Protein AF-A0A369L5V3-F1 (afdb_monomer_lite)

Organism: NCBI:txid1473216

pLDDT: mean 73.66, std 23.39, range [26.62, 96.75]

Sequence (273 aa):
MLCSDLLWDAQSVSRKQVPTLQDVFLCCDRETLLSVVEQGYARRLPGWGQATPQQRRVARKRMGRALEAMLDCAVKRKSGKALCIFPEERFVVHARRGQACIERLVQARVADLSAGAVRQGVAEGACLFGCAPWSQVLSYRVWLEGPWDCCERYMVLASAFWHLTHQAPVSRQGESSFGAFNASSESAPSKTGAQSLPRCDCSFASCEGALPPADSVGRLAAVRAASMGLYVPDALEEACQERLIARVDKLNQVCEGDFLNRVENLMGRLQAA

Structure (mmCIF, N/CA/C/O backbone):
data_AF-A0A369L5V3-F1
#
_entry.id   AF-A0A369L5V3-F1
#
loop_
_atom_site.group_PDB
_atom_site.id
_atom_site.type_symbol
_atom_site.label_atom_id
_atom_site.label_alt_id
_atom_site.label_comp_id
_atom_site.label_asym_id
_atom_site.label_entity_id
_atom_site.label_seq_id
_atom_site.pdbx_PDB_ins_code
_atom_site.Cartn_x
_atom_site.Cartn_y
_atom_site.Cartn_z
_atom_site.occupancy
_atom_site.B_iso_or_equiv
_atom_site.auth_seq_id
_atom_site.auth_comp_id
_atom_site.auth_asym_id
_atom_site.auth_atom_id
_atom_site.pdbx_PDB_model_num
ATOM 1 N N . MET A 1 1 ? -24.255 5.277 3.175 1.00 36.44 1 MET A N 1
ATOM 2 C CA . MET A 1 1 ? -23.754 5.976 4.375 1.00 36.44 1 MET A CA 1
ATOM 3 C C . MET A 1 1 ? -23.321 7.357 3.937 1.00 36.44 1 MET A C 1
ATOM 5 O O . MET A 1 1 ? -22.514 7.451 3.024 1.00 36.44 1 MET A O 1
ATOM 9 N N . LEU A 1 2 ? -23.933 8.395 4.499 1.00 28.48 2 LEU A N 1
ATOM 10 C CA . LEU A 1 2 ? -23.502 9.776 4.305 1.00 28.48 2 LEU A CA 1
ATOM 11 C C . LEU A 1 2 ? -22.149 9.938 5.017 1.00 28.48 2 LEU A C 1
ATOM 13 O O . LEU A 1 2 ? -22.032 9.547 6.177 1.00 28.48 2 LEU A O 1
ATOM 17 N N . CYS A 1 3 ? -21.135 10.410 4.286 1.00 34.03 3 CYS A N 1
ATOM 18 C CA . CYS A 1 3 ? -19.762 10.650 4.744 1.00 34.03 3 CYS A CA 1
ATOM 19 C C . CYS A 1 3 ? -19.695 11.840 5.712 1.00 34.03 3 CYS A C 1
ATOM 21 O O . CYS A 1 3 ? -19.155 12.889 5.370 1.00 34.03 3 CYS A O 1
ATOM 23 N N . SER A 1 4 ? -20.268 11.688 6.897 1.00 34.75 4 SER A N 1
ATOM 24 C CA . SER A 1 4 ? -20.080 12.626 7.999 1.00 34.75 4 SER A CA 1
ATOM 25 C C . SER A 1 4 ? -19.033 12.011 8.921 1.00 34.75 4 SER A C 1
ATOM 27 O O . SER A 1 4 ? -19.300 10.991 9.553 1.00 34.75 4 SER A O 1
ATOM 29 N N . ASP A 1 5 ? -17.844 12.608 8.913 1.00 42.03 5 ASP A N 1
ATOM 30 C CA . ASP A 1 5 ? -16.651 12.267 9.693 1.00 42.03 5 ASP A CA 1
ATOM 31 C C . ASP A 1 5 ? -15.919 11.006 9.214 1.00 42.03 5 ASP A C 1
ATOM 33 O O . ASP A 1 5 ? -15.963 9.929 9.817 1.00 42.03 5 ASP A O 1
ATOM 37 N N . LEU A 1 6 ? -15.170 11.143 8.113 1.00 60.94 6 LEU A N 1
ATOM 38 C CA . LEU A 1 6 ? -14.075 10.213 7.858 1.00 60.94 6 LEU A CA 1
ATOM 39 C C . LEU A 1 6 ? -13.168 10.235 9.097 1.00 60.94 6 LEU A C 1
ATOM 41 O O . LEU A 1 6 ? -12.784 11.303 9.562 1.00 60.94 6 LEU A O 1
ATOM 45 N N . LEU A 1 7 ? -12.785 9.060 9.608 1.00 64.38 7 LEU A N 1
ATOM 46 C CA . LEU A 1 7 ? -11.809 8.902 10.703 1.00 64.38 7 LEU A CA 1
ATOM 47 C C . LEU A 1 7 ? -10.569 9.805 10.535 1.00 64.38 7 LEU A C 1
ATOM 49 O O . LEU A 1 7 ? -9.939 10.207 11.507 1.00 64.38 7 LEU A O 1
ATOM 53 N N . TRP A 1 8 ? -10.230 10.088 9.281 1.00 69.12 8 TRP A N 1
ATOM 54 C CA . TRP A 1 8 ? -9.095 10.877 8.831 1.00 69.12 8 TRP A CA 1
ATOM 55 C C . TRP A 1 8 ? -9.253 12.387 9.071 1.00 69.12 8 TRP A C 1
ATOM 57 O O . TRP A 1 8 ? -8.249 13.069 9.225 1.00 69.12 8 TRP A O 1
ATOM 67 N N . ASP A 1 9 ? -10.474 12.908 9.174 1.00 70.50 9 ASP A N 1
ATOM 68 C CA . ASP A 1 9 ? -10.732 14.344 9.369 1.00 70.50 9 ASP A CA 1
ATOM 69 C C . ASP A 1 9 ? -10.792 14.736 10.859 1.00 70.50 9 ASP A C 1
ATOM 71 O O . ASP A 1 9 ? -10.888 15.914 11.210 1.00 70.50 9 ASP A O 1
ATOM 75 N N . ALA A 1 10 ? -10.720 13.754 11.763 1.00 72.12 10 ALA A N 1
ATOM 76 C CA . ALA A 1 10 ? -10.826 13.974 13.198 1.00 72.12 10 ALA A CA 1
ATOM 77 C C . ALA A 1 10 ? -9.553 14.613 13.788 1.00 72.12 10 ALA A C 1
ATOM 79 O O . ALA A 1 10 ? -8.436 14.139 13.575 1.00 72.12 10 ALA A O 1
ATOM 80 N N . GLN A 1 11 ? -9.731 15.666 14.595 1.00 75.56 11 GLN A N 1
ATOM 81 C CA . GLN A 1 11 ? -8.632 16.355 15.295 1.00 75.56 11 GLN A CA 1
ATOM 82 C C . GLN A 1 11 ? -7.996 15.505 16.404 1.00 75.56 11 GLN A C 1
ATOM 84 O O . GLN A 1 11 ? -6.820 15.674 16.721 1.00 75.56 11 GLN A O 1
ATOM 89 N N . SER A 1 12 ? -8.763 14.589 16.991 1.00 78.75 12 SER A N 1
ATOM 90 C CA . SER A 1 12 ? -8.283 13.604 17.952 1.00 78.75 12 SER A CA 1
ATOM 91 C C . SER A 1 12 ? -8.845 12.236 17.589 1.00 78.75 12 SER A C 1
ATOM 93 O O . SER A 1 12 ? -9.993 12.100 17.163 1.00 78.75 12 SER A O 1
ATOM 95 N N . VAL A 1 13 ? -8.013 11.206 17.714 1.00 84.88 13 VAL A N 1
ATOM 96 C CA . VAL A 1 13 ? -8.392 9.832 17.379 1.00 84.88 13 VAL A CA 1
ATOM 97 C C . VAL A 1 13 ? -7.888 8.916 18.474 1.00 84.88 13 VAL A C 1
ATOM 99 O O . VAL A 1 13 ? -6.707 8.901 18.803 1.00 84.88 13 VAL A O 1
ATOM 102 N N . SER A 1 14 ? -8.765 8.090 19.034 1.00 84.38 14 SER A N 1
ATOM 103 C CA . SER A 1 14 ? -8.332 7.045 19.953 1.00 84.38 14 SER A CA 1
ATOM 104 C C . SER A 1 14 ? -7.687 5.892 19.182 1.00 84.38 14 SER A C 1
ATOM 106 O O . SER A 1 14 ? -8.153 5.465 18.122 1.00 84.38 14 SER A O 1
ATOM 108 N N . ARG A 1 15 ? -6.669 5.256 19.772 1.00 83.25 15 ARG A N 1
ATOM 109 C CA . ARG A 1 15 ? -6.013 4.075 19.166 1.00 83.25 15 ARG A CA 1
ATOM 110 C C . ARG A 1 15 ? -6.968 2.917 18.853 1.00 83.25 15 ARG A C 1
ATOM 112 O O . ARG A 1 15 ? -6.616 2.034 18.079 1.00 83.25 15 ARG A O 1
ATOM 119 N N . LYS A 1 16 ? -8.136 2.861 19.505 1.00 83.50 16 LYS A N 1
ATOM 120 C CA . LYS A 1 16 ? -9.149 1.824 19.262 1.00 83.50 16 LYS A CA 1
ATOM 121 C C . LYS A 1 16 ? -9.926 2.062 17.964 1.00 83.50 16 LYS A C 1
ATOM 123 O O . LYS A 1 16 ? -10.397 1.082 17.400 1.00 83.50 16 LYS A O 1
ATOM 128 N N . GLN A 1 17 ? -10.051 3.317 17.526 1.00 87.38 17 GLN A N 1
ATOM 129 C CA . GLN A 1 17 ? -10.760 3.699 16.302 1.00 87.38 17 GLN A CA 1
ATOM 130 C C . GLN A 1 17 ? -9.922 3.462 15.041 1.00 87.38 17 GLN A C 1
ATOM 132 O O . GLN A 1 17 ? -10.487 3.217 13.982 1.00 87.38 17 GLN A O 1
ATOM 137 N N . VAL A 1 18 ? -8.588 3.485 15.145 1.00 90.00 18 VAL A N 1
ATOM 138 C CA . VAL A 1 18 ? -7.713 3.150 14.012 1.00 90.00 18 VAL A CA 1
ATOM 139 C C . VAL A 1 18 ? -7.867 1.661 13.675 1.00 90.00 18 VAL A C 1
ATOM 141 O O . VAL A 1 18 ? -7.625 0.831 14.557 1.00 90.00 18 VAL A O 1
ATOM 144 N N . PRO A 1 19 ? -8.255 1.278 12.446 1.00 92.06 19 PRO A N 1
ATOM 145 C CA . PRO A 1 19 ? -8.483 -0.121 12.099 1.00 92.06 19 PRO A CA 1
ATOM 146 C C . PRO A 1 19 ? -7.179 -0.925 12.133 1.00 92.06 19 PRO A C 1
ATOM 148 O O . PRO A 1 19 ? -6.089 -0.387 11.925 1.00 92.06 19 PRO A O 1
ATOM 151 N N . THR A 1 20 ? -7.280 -2.220 12.425 1.00 93.62 20 THR A N 1
ATOM 152 C CA . THR A 1 20 ? -6.158 -3.154 12.254 1.00 93.62 20 THR A CA 1
ATOM 153 C C . THR A 1 20 ? -6.034 -3.601 10.800 1.00 93.62 20 THR A C 1
ATOM 155 O O . THR A 1 20 ? -6.980 -3.472 10.026 1.00 93.62 20 THR A O 1
ATOM 158 N N . LEU A 1 21 ? -4.889 -4.172 10.420 1.00 94.81 21 LEU A N 1
ATOM 159 C CA . LEU A 1 21 ? -4.699 -4.724 9.078 1.00 94.81 21 LEU A CA 1
ATOM 160 C C . LEU A 1 21 ? -5.729 -5.818 8.761 1.00 94.81 21 LEU A C 1
ATOM 162 O O . LEU A 1 21 ? -6.238 -5.858 7.644 1.00 94.81 21 LEU A O 1
ATOM 166 N N . GLN A 1 22 ? -6.093 -6.645 9.748 1.00 95.12 22 GLN A N 1
ATOM 167 C CA . GLN A 1 22 ? -7.177 -7.617 9.589 1.00 95.12 22 GLN A CA 1
ATOM 168 C C . GLN A 1 22 ? -8.523 -6.939 9.310 1.00 95.12 22 GLN A C 1
ATOM 170 O O . GLN A 1 22 ? -9.231 -7.361 8.399 1.00 95.12 22 GLN A O 1
ATOM 175 N N . ASP A 1 23 ? -8.859 -5.872 10.049 1.00 94.25 23 ASP A N 1
ATOM 176 C CA . ASP A 1 23 ? -10.110 -5.128 9.840 1.00 94.25 23 ASP A CA 1
ATOM 177 C C . ASP A 1 23 ? -10.145 -4.503 8.430 1.00 94.25 23 ASP A C 1
ATOM 179 O O . ASP A 1 23 ? -11.182 -4.505 7.771 1.00 94.25 23 ASP A O 1
ATOM 183 N N . VAL A 1 24 ? -9.006 -4.011 7.928 1.00 94.75 24 VAL A N 1
ATOM 184 C CA . VAL A 1 24 ? -8.918 -3.447 6.573 1.00 94.75 24 VAL A CA 1
ATOM 185 C C . VAL A 1 24 ? -9.034 -4.528 5.495 1.00 94.75 24 VAL A C 1
ATOM 187 O O . VAL A 1 24 ? -9.759 -4.327 4.522 1.00 94.75 24 VAL A O 1
ATOM 190 N N . PHE A 1 25 ? -8.384 -5.684 5.661 1.00 95.44 25 PHE A N 1
ATOM 191 C CA . PHE A 1 25 ? -8.537 -6.805 4.726 1.00 95.44 25 PHE A CA 1
ATOM 192 C C . PHE A 1 25 ? -9.961 -7.363 4.696 1.00 95.44 25 PHE A C 1
ATOM 194 O O . PHE A 1 25 ? -10.424 -7.769 3.632 1.00 95.44 25 PHE A O 1
ATOM 201 N N . LEU A 1 26 ? -10.672 -7.347 5.827 1.00 94.38 26 LEU A N 1
ATOM 202 C CA . LEU A 1 26 ? -12.074 -7.758 5.891 1.00 94.38 26 LEU A CA 1
ATOM 203 C C . LEU A 1 26 ? -12.975 -6.849 5.036 1.00 94.38 26 LEU A C 1
ATOM 205 O O . LEU A 1 26 ? -13.910 -7.332 4.405 1.00 94.38 26 LEU A O 1
ATOM 209 N N . CYS A 1 27 ? -12.689 -5.545 5.018 1.00 91.69 27 CYS A N 1
ATOM 210 C CA . CYS A 1 27 ? -13.510 -4.537 4.344 1.00 91.69 27 CYS A CA 1
ATOM 211 C C . CYS A 1 27 ? -13.110 -4.266 2.885 1.00 91.69 27 CYS A C 1
ATOM 213 O O . CYS A 1 27 ? -13.873 -3.630 2.158 1.00 91.69 27 CYS A O 1
ATOM 215 N N . CYS A 1 28 ? -11.911 -4.672 2.459 1.00 91.88 28 CYS A N 1
ATOM 216 C CA . CYS A 1 28 ? -11.426 -4.401 1.108 1.00 91.88 28 CYS A CA 1
ATOM 217 C C . CYS A 1 28 ? -12.107 -5.285 0.049 1.00 91.88 28 CYS A C 1
ATOM 219 O O . CYS A 1 28 ? -12.505 -6.421 0.318 1.00 91.88 28 CYS A O 1
ATOM 221 N N . ASP A 1 29 ? -12.199 -4.783 -1.184 1.00 95.38 29 ASP A N 1
ATOM 222 C CA . ASP A 1 29 ? -12.613 -5.595 -2.324 1.00 95.38 29 ASP A CA 1
ATOM 223 C C . ASP A 1 29 ? -11.502 -6.593 -2.670 1.00 95.38 29 ASP A C 1
ATOM 225 O O . ASP A 1 29 ? -10.397 -6.227 -3.091 1.00 95.38 29 ASP A O 1
ATOM 229 N N . ARG A 1 30 ? -11.803 -7.878 -2.465 1.00 95.50 30 ARG A N 1
ATOM 230 C CA . ARG A 1 30 ? -10.834 -8.972 -2.589 1.00 95.50 30 ARG A CA 1
ATOM 231 C C . ARG A 1 30 ? -10.283 -9.080 -4.009 1.00 95.50 30 ARG A C 1
ATOM 233 O O . ARG A 1 30 ? -9.082 -9.265 -4.189 1.00 95.50 30 ARG A O 1
ATOM 240 N N . GLU A 1 31 ? -11.136 -8.945 -5.021 1.00 95.94 31 GLU A N 1
ATOM 241 C CA . GLU A 1 31 ? -10.713 -9.074 -6.418 1.00 95.94 31 GLU A CA 1
ATOM 242 C C . GLU A 1 31 ? -9.823 -7.911 -6.858 1.00 95.94 31 GLU A C 1
ATOM 244 O O . GLU A 1 31 ? -8.831 -8.128 -7.562 1.00 95.94 31 GLU A O 1
ATOM 249 N N . THR A 1 32 ? -10.117 -6.695 -6.401 1.00 96.12 32 THR A N 1
ATOM 250 C CA . THR A 1 32 ? -9.274 -5.518 -6.617 1.00 96.12 32 THR A CA 1
ATOM 251 C C . THR A 1 32 ? -7.922 -5.711 -5.947 1.00 96.12 32 THR A C 1
ATOM 253 O O . THR A 1 32 ? -6.902 -5.615 -6.629 1.00 96.12 32 THR A O 1
ATOM 256 N N . LEU A 1 33 ? -7.893 -6.085 -4.661 1.00 96.75 33 LEU A N 1
ATOM 257 C CA . LEU A 1 33 ? -6.647 -6.342 -3.932 1.00 96.75 33 LEU A CA 1
ATOM 258 C C . LEU A 1 33 ? -5.770 -7.368 -4.661 1.00 96.75 33 LEU A C 1
ATOM 260 O O . LEU A 1 33 ? -4.609 -7.085 -4.956 1.00 96.75 33 LEU A O 1
ATOM 264 N N . LEU A 1 34 ? -6.322 -8.536 -5.004 1.00 96.00 34 LEU A N 1
ATOM 265 C CA . LEU A 1 34 ? -5.577 -9.589 -5.701 1.00 96.00 34 LEU A CA 1
ATOM 266 C C . LEU A 1 34 ? -5.093 -9.141 -7.085 1.00 96.00 34 LEU A C 1
ATOM 268 O O . LEU A 1 34 ? -3.984 -9.487 -7.489 1.00 96.00 34 LEU A O 1
ATOM 272 N N . SER A 1 35 ? -5.882 -8.337 -7.800 1.00 95.62 35 SER A N 1
ATOM 273 C CA . SER A 1 35 ? -5.468 -7.772 -9.088 1.00 95.62 35 SER A CA 1
ATOM 274 C C . SER A 1 35 ? -4.296 -6.802 -8.931 1.00 95.62 35 SER A C 1
ATOM 276 O O . SER A 1 35 ? -3.349 -6.879 -9.713 1.00 95.62 35 SER A O 1
ATOM 278 N N . VAL A 1 36 ? -4.307 -5.937 -7.912 1.00 95.94 36 VAL A N 1
ATOM 279 C CA . VAL A 1 36 ? -3.182 -5.030 -7.629 1.00 95.94 36 VAL A CA 1
ATOM 280 C C . VAL A 1 36 ? -1.932 -5.817 -7.228 1.00 95.94 36 VAL A C 1
ATOM 282 O O . VAL A 1 36 ? -0.845 -5.523 -7.723 1.00 95.94 36 VAL A O 1
ATOM 285 N N . VAL A 1 37 ? -2.070 -6.873 -6.419 1.00 94.69 37 VAL A N 1
ATOM 286 C CA . VAL A 1 37 ? -0.953 -7.768 -6.061 1.00 94.69 37 VAL A CA 1
ATOM 287 C C . VAL A 1 37 ? -0.349 -8.421 -7.306 1.00 94.69 37 VAL A C 1
ATOM 289 O O . VAL A 1 37 ? 0.872 -8.429 -7.482 1.00 94.69 37 VAL A O 1
ATOM 292 N N . GLU A 1 38 ? -1.184 -8.939 -8.208 1.00 92.81 38 GLU A N 1
ATOM 293 C CA . GLU A 1 38 ? -0.711 -9.544 -9.453 1.00 92.81 38 GLU A CA 1
ATOM 294 C C . GLU A 1 38 ? 0.045 -8.542 -10.328 1.00 92.81 38 GLU A C 1
ATOM 296 O O . GLU A 1 38 ? 1.117 -8.856 -10.849 1.00 92.81 38 GLU A O 1
ATOM 301 N N . GLN A 1 39 ? -0.514 -7.344 -10.498 1.00 91.00 39 GLN A N 1
ATOM 302 C CA . GLN A 1 39 ? 0.031 -6.320 -11.383 1.00 91.00 39 GLN A CA 1
ATOM 303 C C . GLN A 1 39 ? 1.309 -5.682 -10.833 1.00 91.00 39 GLN A C 1
ATOM 305 O O . GLN A 1 39 ? 2.253 -5.480 -11.597 1.00 91.00 39 GLN A O 1
ATOM 310 N N . GLY A 1 40 ? 1.340 -5.392 -9.532 1.00 87.25 40 GLY A N 1
ATOM 311 C CA . GLY A 1 40 ? 2.452 -4.714 -8.871 1.00 87.25 40 GLY A CA 1
ATOM 312 C C . GLY A 1 40 ? 3.595 -5.648 -8.484 1.00 87.25 40 GLY A C 1
ATOM 313 O O . GLY A 1 40 ? 4.756 -5.265 -8.602 1.00 87.25 40 GLY A O 1
ATOM 314 N N . TYR A 1 41 ? 3.293 -6.885 -8.078 1.00 88.19 41 TYR A N 1
ATOM 315 C CA . TYR A 1 41 ? 4.285 -7.777 -7.473 1.00 88.19 41 TYR A CA 1
ATOM 316 C C . TYR A 1 41 ? 4.473 -9.079 -8.245 1.00 88.19 41 TYR A C 1
ATOM 318 O O . TYR A 1 41 ? 5.593 -9.381 -8.659 1.00 88.19 41 TYR A O 1
ATOM 326 N N . ALA A 1 42 ? 3.401 -9.832 -8.518 1.00 86.88 42 ALA A N 1
ATOM 327 C CA . ALA A 1 42 ? 3.544 -11.140 -9.165 1.00 86.88 42 ALA A CA 1
ATOM 328 C C . ALA A 1 42 ? 4.158 -11.030 -10.570 1.00 86.88 42 ALA A C 1
ATOM 330 O O . ALA A 1 42 ? 5.006 -11.840 -10.933 1.00 86.88 42 ALA A O 1
ATOM 331 N N . ARG A 1 43 ? 3.819 -9.979 -11.333 1.00 86.25 43 ARG A N 1
ATOM 332 C CA . ARG A 1 43 ? 4.432 -9.678 -12.643 1.00 86.25 43 ARG A CA 1
ATOM 333 C C . ARG A 1 43 ? 5.948 -9.514 -12.610 1.00 86.25 43 ARG A C 1
ATOM 335 O O . ARG A 1 43 ? 6.585 -9.710 -13.642 1.00 86.25 43 ARG A O 1
ATOM 342 N N . ARG A 1 44 ? 6.513 -9.156 -11.457 1.00 84.25 44 ARG A N 1
ATOM 343 C CA . ARG A 1 44 ? 7.957 -8.987 -11.270 1.00 84.25 44 ARG A CA 1
ATOM 344 C C . ARG A 1 44 ? 8.659 -10.309 -10.948 1.00 84.25 44 ARG A C 1
ATOM 346 O O . ARG A 1 44 ? 9.884 -10.358 -11.012 1.00 84.25 44 ARG A O 1
ATOM 353 N N . LEU A 1 45 ? 7.916 -11.378 -10.636 1.00 85.44 45 LEU A N 1
ATOM 354 C CA . LEU A 1 45 ? 8.505 -12.692 -10.402 1.00 85.44 45 LEU A CA 1
ATOM 355 C C . LEU A 1 45 ? 9.095 -13.277 -11.696 1.00 85.44 45 LEU A C 1
ATOM 357 O O . LEU A 1 45 ? 8.449 -13.225 -12.753 1.00 85.44 45 LEU A O 1
ATOM 361 N N . PRO A 1 46 ? 10.280 -13.910 -11.622 1.00 84.81 46 PRO A N 1
ATOM 362 C CA . PRO A 1 46 ? 10.836 -14.663 -12.738 1.00 84.81 46 PRO A CA 1
ATOM 363 C C . PRO A 1 46 ? 9.831 -15.691 -13.272 1.00 84.81 46 PRO A C 1
ATOM 365 O O . PRO A 1 46 ? 9.176 -16.398 -12.509 1.00 84.81 46 PRO A O 1
ATOM 368 N N . GLY A 1 47 ? 9.687 -15.762 -14.595 1.00 85.25 47 GLY A N 1
ATOM 369 C CA . GLY A 1 47 ? 8.785 -16.711 -15.253 1.00 85.25 47 GLY A CA 1
ATOM 370 C C . GLY A 1 47 ? 7.304 -16.312 -15.275 1.00 85.25 47 GLY A C 1
ATOM 371 O O . GLY A 1 47 ? 6.551 -16.890 -16.056 1.00 85.25 47 GLY A O 1
ATOM 372 N N . TRP A 1 48 ? 6.859 -15.284 -14.536 1.00 87.25 48 TRP A N 1
ATOM 373 C CA . TRP A 1 48 ? 5.447 -14.864 -14.567 1.00 87.25 48 TRP A CA 1
ATOM 374 C C . TRP A 1 48 ? 4.990 -14.403 -15.958 1.00 87.25 48 TRP A C 1
ATOM 376 O O . TRP A 1 48 ? 3.880 -14.710 -16.402 1.00 87.25 48 TRP A O 1
ATOM 386 N N . GLY A 1 49 ? 5.871 -13.712 -16.691 1.00 87.56 49 GLY A N 1
ATOM 387 C CA . GLY A 1 49 ? 5.616 -13.292 -18.072 1.00 87.56 49 GLY A CA 1
ATOM 388 C C . GLY A 1 49 ? 5.313 -14.462 -19.015 1.00 87.56 49 GLY A C 1
ATOM 389 O O . GLY A 1 49 ? 4.476 -14.321 -19.900 1.00 87.56 49 GLY A O 1
ATOM 390 N N . GLN A 1 50 ? 5.916 -15.626 -18.763 1.00 91.50 50 GLN A N 1
ATOM 391 C CA . GLN A 1 50 ? 5.752 -16.861 -19.541 1.00 91.50 50 GLN A CA 1
ATOM 392 C C . GLN A 1 50 ? 4.679 -17.795 -18.953 1.00 91.50 50 GLN A C 1
ATOM 394 O O . GLN A 1 50 ? 4.324 -18.796 -19.572 1.00 91.50 50 GLN A O 1
ATOM 399 N N . ALA A 1 51 ? 4.151 -17.484 -17.765 1.00 91.12 51 ALA A N 1
ATOM 400 C CA . ALA A 1 51 ? 3.172 -18.321 -17.091 1.00 91.12 51 ALA A CA 1
ATOM 401 C C . ALA A 1 51 ? 1.853 -18.386 -17.873 1.00 91.12 51 ALA A C 1
ATOM 403 O O . ALA A 1 51 ? 1.272 -17.358 -18.238 1.00 91.12 51 ALA A O 1
ATOM 404 N N . THR A 1 52 ? 1.350 -19.606 -18.054 1.00 94.62 52 THR A N 1
ATOM 405 C CA . THR A 1 52 ? 0.068 -19.887 -18.710 1.00 94.62 52 THR A CA 1
ATOM 406 C C . THR A 1 52 ? -1.112 -19.280 -17.935 1.00 94.62 52 THR A C 1
ATOM 408 O O . THR A 1 52 ? -1.029 -19.094 -16.713 1.00 94.62 52 THR A O 1
ATOM 411 N N . PRO A 1 53 ? -2.267 -19.035 -18.588 1.00 94.31 53 PRO A N 1
ATOM 412 C CA . PRO A 1 53 ? -3.475 -18.573 -17.899 1.00 94.31 53 PRO A CA 1
ATOM 413 C C . PRO A 1 53 ? -3.891 -19.480 -16.731 1.00 94.31 53 PRO A C 1
ATOM 415 O O . PRO A 1 53 ? -4.331 -18.996 -15.687 1.00 94.31 53 PRO A O 1
ATOM 418 N N . GLN A 1 54 ? -3.696 -20.797 -16.865 1.00 95.06 54 GLN A N 1
ATOM 419 C CA . GLN A 1 54 ? -3.978 -21.758 -15.801 1.00 95.06 54 GLN A CA 1
ATOM 420 C C . GLN A 1 54 ? -3.045 -21.572 -14.597 1.00 95.06 54 GLN A C 1
ATOM 422 O O . GLN A 1 54 ? -3.527 -21.537 -13.465 1.00 95.06 54 GLN A O 1
ATOM 427 N N . GLN A 1 55 ? -1.737 -21.408 -14.818 1.00 92.25 55 GLN A N 1
ATOM 428 C CA . GLN A 1 55 ? -0.773 -21.153 -13.740 1.00 92.25 55 GLN A CA 1
ATOM 429 C C . GLN A 1 55 ? -1.094 -19.851 -12.998 1.00 92.25 55 GLN A C 1
ATOM 431 O O . GLN A 1 55 ? -1.119 -19.843 -11.766 1.00 92.25 55 GLN A O 1
ATOM 436 N N . ARG A 1 56 ? -1.438 -18.781 -13.727 1.00 92.94 56 ARG A N 1
ATOM 437 C CA . ARG A 1 56 ? -1.867 -17.506 -13.126 1.00 92.94 56 ARG A CA 1
ATOM 438 C C . ARG A 1 56 ? -3.144 -17.673 -12.300 1.00 92.94 56 ARG A C 1
ATOM 440 O O . ARG A 1 56 ? -3.196 -17.221 -11.161 1.00 92.94 56 ARG A O 1
ATOM 447 N N . ARG A 1 57 ? -4.137 -18.418 -12.804 1.00 93.38 57 ARG A N 1
ATOM 448 C CA . ARG A 1 57 ? -5.370 -18.735 -12.058 1.00 93.38 57 ARG A CA 1
ATOM 449 C C . ARG A 1 57 ? -5.090 -19.537 -10.784 1.00 93.38 57 ARG A C 1
ATOM 451 O O . ARG A 1 57 ? -5.727 -19.297 -9.761 1.00 93.38 57 ARG A O 1
ATOM 458 N N . VAL A 1 58 ? -4.161 -20.494 -10.825 1.00 93.56 58 VAL A N 1
ATOM 459 C CA . VAL A 1 58 ? -3.753 -21.269 -9.641 1.00 93.56 58 VAL A CA 1
ATOM 460 C C . VAL A 1 58 ? -3.057 -20.371 -8.619 1.00 93.56 58 VAL A C 1
ATOM 462 O O . VAL A 1 58 ? -3.396 -20.440 -7.439 1.00 93.56 58 VAL A O 1
ATOM 465 N N . ALA A 1 59 ? -2.140 -19.504 -9.051 1.00 91.50 59 ALA A N 1
ATOM 466 C CA . ALA A 1 59 ? -1.489 -18.532 -8.176 1.00 91.50 59 ALA A CA 1
ATOM 467 C C . ALA A 1 59 ? -2.509 -17.582 -7.524 1.00 91.50 59 ALA A C 1
ATOM 469 O O . ALA A 1 59 ? -2.500 -17.431 -6.304 1.00 91.50 59 ALA A O 1
ATOM 470 N N . ARG A 1 60 ? -3.467 -17.049 -8.296 1.00 93.94 60 ARG A N 1
ATOM 471 C CA . ARG A 1 60 ? -4.573 -16.230 -7.771 1.00 93.94 60 ARG A CA 1
ATOM 472 C C . ARG A 1 60 ? -5.390 -16.959 -6.712 1.00 93.94 60 ARG A C 1
ATOM 474 O O . ARG A 1 60 ? -5.624 -16.420 -5.636 1.00 93.94 60 ARG A O 1
ATOM 481 N N . LYS A 1 61 ? -5.761 -18.220 -6.966 1.00 95.19 61 LYS A N 1
ATOM 482 C CA . LYS A 1 61 ? -6.463 -19.057 -5.977 1.00 95.19 61 LYS A CA 1
ATOM 483 C C . LYS A 1 61 ? -5.650 -19.251 -4.695 1.00 95.19 61 LYS A C 1
ATOM 485 O O . LYS A 1 61 ? -6.235 -19.276 -3.618 1.00 95.19 61 LYS A O 1
ATOM 490 N N . ARG A 1 62 ? -4.324 -19.406 -4.791 1.00 94.12 62 ARG A N 1
ATOM 491 C CA . ARG A 1 62 ? -3.445 -19.514 -3.613 1.00 94.12 62 ARG A CA 1
ATOM 492 C C . ARG A 1 62 ? -3.425 -18.214 -2.813 1.00 94.12 62 ARG A C 1
ATOM 494 O O . ARG A 1 62 ? -3.571 -18.279 -1.600 1.00 94.12 62 ARG A O 1
ATOM 501 N N . MET A 1 63 ? -3.321 -17.065 -3.481 1.00 94.88 63 MET A N 1
ATOM 502 C CA . MET A 1 63 ? -3.399 -15.761 -2.816 1.00 94.88 63 MET A CA 1
ATOM 503 C C . MET A 1 63 ? -4.757 -15.557 -2.134 1.00 94.88 63 MET A C 1
ATOM 505 O O . MET A 1 63 ? -4.792 -15.194 -0.965 1.00 94.88 63 MET A O 1
ATOM 509 N N . GLY A 1 64 ? -5.865 -15.893 -2.802 1.00 96.31 64 GLY A N 1
ATOM 510 C CA . GLY A 1 64 ? -7.198 -15.841 -2.192 1.00 96.31 64 GLY A CA 1
ATOM 511 C C . GLY A 1 64 ? -7.311 -16.718 -0.940 1.00 96.31 64 GLY A C 1
ATOM 512 O O . GLY A 1 64 ? -7.767 -16.255 0.096 1.00 96.31 64 GLY A O 1
ATOM 513 N N . ARG A 1 65 ? -6.806 -17.958 -0.984 1.00 96.75 65 ARG A N 1
ATOM 514 C CA . ARG A 1 65 ? -6.769 -18.841 0.198 1.00 96.75 65 ARG A CA 1
ATOM 515 C C . ARG A 1 65 ? -5.903 -18.289 1.330 1.00 96.75 65 ARG A C 1
ATOM 517 O O . ARG A 1 65 ? -6.268 -18.451 2.488 1.00 96.75 65 ARG A O 1
ATOM 524 N N . ALA A 1 66 ? -4.770 -17.667 1.009 1.00 95.19 66 ALA A N 1
ATOM 525 C CA . ALA A 1 66 ? -3.927 -17.022 2.010 1.00 95.19 66 ALA A CA 1
ATOM 526 C C . ALA A 1 66 ? -4.658 -15.845 2.671 1.00 95.19 66 ALA A C 1
ATOM 528 O O . ALA A 1 66 ? -4.592 -15.709 3.887 1.00 95.19 66 ALA A O 1
ATOM 529 N N . LEU A 1 67 ? -5.399 -15.049 1.892 1.00 96.19 67 LEU A N 1
ATOM 530 C CA . LEU A 1 67 ? -6.226 -13.970 2.424 1.00 96.19 67 LEU A CA 1
ATOM 531 C C . LEU A 1 67 ? -7.315 -14.504 3.365 1.00 96.19 67 LEU A C 1
ATOM 533 O O . LEU A 1 67 ? -7.417 -14.002 4.478 1.00 96.19 67 LEU A O 1
ATOM 537 N N . GLU A 1 68 ? -8.063 -15.548 2.986 1.00 96.56 68 GLU A N 1
ATOM 538 C CA . GLU A 1 68 ? -9.043 -16.164 3.902 1.00 96.56 68 GLU A CA 1
ATOM 539 C C . GLU A 1 68 ? -8.376 -16.657 5.193 1.00 96.56 68 GLU A C 1
ATOM 541 O O . GLU A 1 68 ? -8.830 -16.339 6.285 1.00 96.56 68 GLU A O 1
ATOM 546 N N . ALA A 1 69 ? -7.235 -17.346 5.089 1.00 95.56 69 ALA A N 1
ATOM 547 C CA . ALA A 1 69 ? -6.511 -17.832 6.262 1.00 95.56 69 ALA A CA 1
ATOM 548 C C . ALA A 1 69 ? -6.004 -16.695 7.174 1.00 95.56 69 ALA A C 1
ATOM 550 O O . ALA A 1 69 ? -5.926 -16.863 8.391 1.00 95.56 69 ALA A O 1
ATOM 551 N N . MET A 1 70 ? -5.663 -15.530 6.612 1.00 94.94 70 MET A N 1
ATOM 552 C CA . MET A 1 70 ? -5.358 -14.328 7.394 1.00 94.94 70 MET A CA 1
ATOM 553 C C . MET A 1 70 ? -6.605 -13.774 8.093 1.00 94.94 70 MET A C 1
ATOM 555 O O . MET A 1 70 ? -6.525 -13.359 9.249 1.00 94.94 70 MET A O 1
ATOM 559 N N . LEU A 1 71 ? -7.760 -13.779 7.428 1.00 94.69 71 LEU A N 1
ATOM 560 C CA . LEU A 1 71 ? -9.023 -13.332 8.021 1.00 94.69 71 LEU A CA 1
ATOM 561 C C . LEU A 1 71 ? -9.486 -14.259 9.155 1.00 94.69 71 LEU A C 1
ATOM 563 O O . LEU A 1 71 ? -9.967 -13.763 10.169 1.00 94.69 71 LEU A O 1
ATOM 567 N N . ASP A 1 72 ? -9.232 -15.562 9.041 1.00 95.12 72 ASP A N 1
ATOM 568 C CA . ASP A 1 72 ? -9.529 -16.557 10.081 1.00 95.12 72 ASP A CA 1
ATOM 569 C C . ASP A 1 72 ? -8.482 -16.591 11.213 1.00 95.12 72 ASP A C 1
ATOM 571 O O . ASP A 1 72 ? -8.654 -17.269 12.230 1.00 95.12 72 ASP A O 1
ATOM 575 N N . CYS A 1 73 ? -7.364 -15.875 11.061 1.00 92.44 73 CYS A N 1
ATOM 576 C CA . CYS A 1 73 ? -6.283 -15.887 12.035 1.00 92.44 73 CYS A CA 1
ATOM 577 C C . CYS A 1 73 ? -6.724 -15.255 13.366 1.00 92.44 73 CYS A C 1
ATOM 579 O O . CYS A 1 73 ? -7.260 -14.146 13.411 1.00 92.44 73 CYS A O 1
ATOM 581 N N . ALA A 1 74 ? -6.432 -15.925 14.483 1.00 90.31 74 ALA A N 1
ATOM 582 C CA . ALA A 1 74 ? -6.680 -15.378 15.812 1.00 90.31 74 ALA A CA 1
ATOM 583 C C . ALA A 1 74 ? -5.679 -14.252 16.134 1.00 90.31 74 ALA A C 1
ATOM 585 O O . ALA A 1 74 ? -4.522 -14.497 16.494 1.00 90.31 74 ALA A O 1
ATOM 586 N N . VAL A 1 75 ? -6.131 -13.002 16.022 1.00 87.81 75 VAL A N 1
ATOM 587 C CA . VAL A 1 75 ? -5.287 -11.816 16.199 1.00 87.81 75 VAL A CA 1
ATOM 588 C C . VAL A 1 75 ? -5.306 -11.319 17.642 1.00 87.81 75 VAL A C 1
ATOM 590 O O . VAL A 1 75 ? -6.336 -10.920 18.195 1.00 87.81 75 VAL A O 1
ATOM 593 N N . LYS A 1 76 ? -4.124 -11.244 18.262 1.00 84.25 76 LYS A N 1
ATOM 594 C CA . LYS A 1 76 ? -3.965 -10.636 19.590 1.00 84.25 76 LYS A CA 1
ATOM 595 C C . LYS A 1 76 ? -3.903 -9.114 19.454 1.00 84.25 76 LYS A C 1
ATOM 597 O O . LYS A 1 76 ? -2.835 -8.534 19.535 1.00 84.25 76 LYS A O 1
ATOM 602 N N . ARG A 1 77 ? -5.040 -8.419 19.321 1.00 80.94 77 ARG A N 1
ATOM 603 C CA . ARG A 1 77 ? -5.112 -6.950 19.074 1.00 80.94 77 ARG A CA 1
ATOM 604 C C . ARG A 1 77 ? -4.219 -6.050 19.956 1.00 80.94 77 ARG A C 1
ATOM 606 O O . ARG A 1 77 ? -3.912 -4.926 19.570 1.00 80.94 77 ARG A O 1
ATOM 613 N N . LYS A 1 78 ? -3.812 -6.506 21.147 1.00 80.88 78 LYS A N 1
ATOM 614 C CA . LYS A 1 78 ? -2.877 -5.780 22.023 1.00 80.88 78 LYS A CA 1
ATOM 615 C C . LYS A 1 78 ? -1.420 -5.811 21.531 1.00 80.88 78 LYS A C 1
ATOM 617 O O . LYS A 1 78 ? -0.714 -4.846 21.801 1.00 80.88 78 LYS A O 1
ATOM 622 N N . SER A 1 79 ? -0.978 -6.852 20.816 1.00 74.00 79 SER A N 1
ATOM 623 C CA . SER A 1 79 ? 0.422 -7.008 20.377 1.00 74.00 79 SER A CA 1
ATOM 624 C C . SER A 1 79 ? 0.857 -5.965 19.351 1.00 74.00 79 SER A C 1
ATOM 626 O O . SER A 1 79 ? 2.016 -5.577 19.339 1.00 74.00 79 SER A O 1
ATOM 628 N N . GLY A 1 80 ? -0.065 -5.478 18.521 1.00 73.44 80 GLY A N 1
ATOM 629 C CA . GLY A 1 80 ? 0.204 -4.477 17.485 1.00 73.44 80 GLY A CA 1
ATOM 630 C C . GLY A 1 80 ? -0.159 -3.052 17.880 1.00 73.44 80 GLY A C 1
ATOM 631 O O . GLY A 1 80 ? -0.146 -2.171 17.033 1.00 73.44 80 GLY A O 1
ATOM 632 N N . LYS A 1 81 ? -0.511 -2.788 19.148 1.00 79.56 81 LYS A N 1
ATOM 633 C CA . LYS A 1 81 ? -1.060 -1.484 19.575 1.00 79.56 81 LYS A CA 1
ATOM 634 C C . LYS A 1 81 ? -0.101 -0.303 19.348 1.00 79.56 81 LYS A C 1
ATOM 636 O O . LYS A 1 81 ? -0.562 0.838 19.287 1.00 79.56 81 LYS A O 1
ATOM 641 N N . ALA A 1 82 ? 1.201 -0.561 19.307 1.00 85.69 82 ALA A N 1
ATOM 642 C CA . ALA A 1 82 ? 2.213 0.459 19.065 1.00 85.69 82 ALA A CA 1
ATOM 643 C C . ALA A 1 82 ? 2.581 0.584 17.578 1.00 85.69 82 ALA A C 1
ATOM 645 O O . ALA A 1 82 ? 3.037 1.637 17.169 1.00 85.69 82 ALA A O 1
ATOM 646 N N . LEU A 1 83 ? 2.319 -0.434 16.757 1.00 90.19 83 LEU A N 1
ATOM 647 C CA . LEU A 1 83 ? 2.762 -0.471 15.366 1.00 90.19 83 LEU A CA 1
ATOM 648 C C . LEU A 1 83 ? 1.645 -0.033 14.423 1.00 90.19 83 LEU A C 1
ATOM 650 O O . LEU A 1 83 ? 0.492 -0.455 14.562 1.00 90.19 83 LEU A O 1
ATOM 654 N N . CYS A 1 84 ? 1.998 0.797 13.448 1.00 91.88 84 CYS A N 1
ATOM 655 C CA . CYS A 1 84 ? 1.067 1.307 12.456 1.00 91.88 84 CYS A CA 1
ATOM 656 C C . CYS A 1 84 ? 1.671 1.266 11.051 1.00 91.88 84 CYS A C 1
ATOM 658 O O . CYS A 1 84 ? 2.853 1.536 10.856 1.00 91.88 84 CYS A O 1
ATOM 660 N N . ILE A 1 85 ? 0.844 0.903 10.079 1.00 93.81 85 ILE A N 1
ATOM 661 C CA . ILE A 1 85 ? 1.165 0.828 8.662 1.00 93.81 85 ILE A CA 1
ATOM 662 C C . ILE A 1 85 ? 0.751 2.141 8.016 1.00 93.81 85 ILE A C 1
ATOM 664 O O . ILE A 1 85 ? -0.407 2.545 8.126 1.00 93.81 85 ILE A O 1
ATOM 668 N N . PHE A 1 86 ? 1.684 2.750 7.298 1.00 94.12 86 PHE A N 1
ATOM 669 C CA . PHE A 1 86 ? 1.479 3.977 6.545 1.00 94.12 86 PHE A CA 1
ATOM 670 C C . PHE A 1 86 ? 1.821 3.774 5.063 1.00 94.12 86 PHE A C 1
ATOM 672 O O . PHE A 1 86 ? 2.662 2.927 4.733 1.00 94.12 86 PHE A O 1
ATOM 679 N N . PRO A 1 87 ? 1.217 4.578 4.173 1.00 94.31 87 PRO A N 1
ATOM 680 C CA . PRO A 1 87 ? 1.682 4.750 2.808 1.00 94.31 87 PRO A CA 1
ATOM 681 C C . PRO A 1 87 ? 3.083 5.367 2.782 1.00 94.31 87 PRO A C 1
ATOM 683 O O . PRO A 1 87 ? 3.330 6.450 3.331 1.00 94.31 87 PRO A O 1
ATOM 686 N N . GLU A 1 88 ? 3.991 4.678 2.108 1.00 92.81 88 GLU A N 1
ATOM 687 C CA . GLU A 1 88 ? 5.322 5.151 1.765 1.00 92.81 88 GLU A CA 1
ATOM 688 C C . GLU A 1 88 ? 5.409 5.323 0.251 1.00 92.81 88 GLU A C 1
ATOM 690 O O . GLU A 1 88 ? 5.148 4.385 -0.501 1.00 92.81 88 GLU A O 1
ATOM 695 N N . GLU A 1 89 ? 5.804 6.515 -0.181 1.00 93.94 89 GLU A N 1
ATOM 696 C CA . GLU A 1 89 ? 6.135 6.796 -1.571 1.00 93.94 89 GLU A CA 1
ATOM 697 C C . GLU A 1 89 ? 7.649 6.733 -1.751 1.00 93.94 89 GLU A C 1
ATOM 699 O O . GLU A 1 89 ? 8.397 7.280 -0.942 1.00 93.94 89 GLU A O 1
ATOM 704 N N . ARG A 1 90 ? 8.105 6.043 -2.796 1.00 91.62 90 ARG A N 1
ATOM 705 C CA . ARG A 1 90 ? 9.522 5.949 -3.157 1.00 91.62 90 ARG A CA 1
ATOM 706 C C . ARG A 1 90 ? 9.685 5.960 -4.664 1.00 91.62 90 ARG A C 1
ATOM 708 O O . ARG A 1 90 ? 8.830 5.480 -5.399 1.00 91.62 90 ARG A O 1
ATOM 715 N N . PHE A 1 91 ? 10.832 6.424 -5.118 1.00 92.00 91 PHE A N 1
ATOM 716 C CA . PHE A 1 91 ? 11.238 6.400 -6.510 1.00 92.00 91 PHE A CA 1
ATOM 717 C C . PHE A 1 91 ? 12.416 5.446 -6.685 1.00 92.00 91 PHE A C 1
ATOM 719 O O . PHE A 1 91 ? 13.345 5.434 -5.873 1.00 92.00 91 PHE A O 1
ATOM 726 N N . VAL A 1 92 ? 12.373 4.643 -7.745 1.00 89.44 92 VAL A N 1
ATOM 727 C CA . VAL A 1 92 ? 13.422 3.679 -8.098 1.00 89.44 92 VAL A CA 1
ATOM 728 C C . VAL A 1 92 ? 13.860 3.922 -9.533 1.00 89.44 92 VAL A C 1
ATOM 730 O O . VAL A 1 92 ? 13.028 4.073 -10.426 1.00 89.44 92 VAL A O 1
ATOM 733 N N . VAL A 1 93 ? 15.173 3.950 -9.757 1.00 87.81 93 VAL A N 1
ATOM 734 C CA . VAL A 1 93 ? 15.747 3.994 -11.104 1.00 87.81 93 VAL A CA 1
ATOM 735 C C . VAL A 1 93 ? 15.886 2.569 -11.628 1.00 87.81 93 VAL A C 1
ATOM 737 O O . VAL A 1 93 ? 16.566 1.743 -11.022 1.00 87.81 93 VAL A O 1
ATOM 740 N N . HIS A 1 94 ? 15.294 2.294 -12.786 1.00 83.50 94 HIS A N 1
ATOM 741 C CA . HIS A 1 94 ? 15.571 1.089 -13.560 1.00 83.50 94 HIS A CA 1
ATOM 742 C C . HIS A 1 94 ? 16.502 1.447 -14.709 1.00 83.50 94 HIS A C 1
ATOM 744 O O . HIS A 1 94 ? 16.104 2.165 -15.624 1.00 83.50 94 HIS A O 1
ATOM 750 N N . ALA A 1 95 ? 17.726 0.925 -14.677 1.00 74.69 95 ALA A N 1
ATOM 751 C CA . ALA A 1 95 ? 18.665 1.020 -15.787 1.00 74.69 95 ALA A CA 1
ATOM 752 C C . ALA A 1 95 ? 18.659 -0.306 -16.561 1.00 74.69 95 ALA A C 1
ATOM 754 O O . ALA A 1 95 ? 19.031 -1.353 -16.026 1.00 74.69 95 ALA A O 1
ATOM 755 N N . ARG A 1 96 ? 18.200 -0.294 -17.816 1.00 67.62 96 ARG A N 1
ATOM 756 C CA . ARG A 1 96 ? 18.264 -1.456 -18.715 1.00 67.62 96 ARG A CA 1
ATOM 757 C C . ARG A 1 96 ? 18.755 -1.016 -20.088 1.00 67.62 96 ARG A C 1
ATOM 759 O O . ARG A 1 96 ? 18.070 -0.248 -20.745 1.00 67.62 96 ARG A O 1
ATOM 766 N N . ARG A 1 97 ? 19.906 -1.551 -20.520 1.00 57.97 97 ARG A N 1
ATOM 767 C CA . ARG A 1 97 ? 20.444 -1.490 -21.901 1.00 57.97 97 ARG A CA 1
ATOM 768 C C . ARG A 1 97 ? 20.130 -0.171 -22.641 1.00 57.97 97 ARG A C 1
ATOM 770 O O . ARG A 1 97 ? 19.351 -0.179 -23.588 1.00 57.97 97 ARG A O 1
ATOM 777 N N . GLY A 1 98 ? 20.706 0.943 -22.185 1.00 60.19 98 GLY A N 1
ATOM 778 C CA . GLY A 1 98 ? 20.570 2.257 -22.835 1.00 60.19 98 GLY A CA 1
ATOM 779 C C . GLY A 1 98 ? 19.291 3.037 -22.502 1.00 60.19 98 GLY A C 1
ATOM 780 O O . GLY A 1 98 ? 19.107 4.150 -22.984 1.00 60.19 98 GLY A O 1
ATOM 781 N N . GLN A 1 99 ? 18.403 2.501 -21.658 1.00 67.12 99 GLN A N 1
ATOM 782 C CA . GLN A 1 99 ? 17.229 3.217 -21.165 1.00 67.12 99 GLN A CA 1
ATOM 783 C C . GLN A 1 99 ? 17.220 3.246 -19.634 1.00 67.12 99 GLN A C 1
ATOM 785 O O . GLN A 1 99 ? 17.243 2.207 -18.969 1.00 67.12 99 GLN A O 1
ATOM 790 N N . ALA A 1 100 ? 17.164 4.456 -19.080 1.00 74.88 100 ALA A N 1
ATOM 791 C CA . ALA A 1 100 ? 16.933 4.687 -17.664 1.00 74.88 100 ALA A CA 1
ATOM 792 C C . ALA A 1 100 ? 15.518 5.245 -17.476 1.00 74.88 100 ALA A C 1
ATOM 794 O O . ALA A 1 100 ? 15.156 6.251 -18.088 1.00 74.88 100 ALA A O 1
ATOM 795 N N . CYS A 1 101 ? 14.706 4.593 -16.646 1.00 81.44 101 CYS A N 1
ATOM 796 C CA . CYS A 1 101 ? 13.396 5.106 -16.259 1.00 81.44 101 CYS A CA 1
ATOM 797 C C . CYS A 1 101 ? 13.275 5.208 -14.740 1.00 81.44 101 CYS A C 1
ATOM 799 O O . CYS A 1 101 ? 13.891 4.446 -13.997 1.00 81.44 101 CYS A O 1
ATOM 801 N N . ILE A 1 102 ? 12.487 6.181 -14.286 1.00 87.69 102 ILE A N 1
ATOM 802 C CA . ILE A 1 102 ? 12.145 6.352 -12.877 1.00 87.69 102 ILE A CA 1
ATOM 803 C C . ILE A 1 102 ? 10.749 5.765 -12.680 1.00 87.69 102 ILE A C 1
ATOM 805 O O . ILE A 1 102 ? 9.796 6.197 -13.327 1.00 87.69 102 ILE A O 1
ATOM 809 N N . GLU A 1 103 ? 10.632 4.787 -11.792 1.00 88.94 103 GLU A N 1
ATOM 810 C CA . GLU A 1 103 ? 9.355 4.241 -11.347 1.00 88.94 103 GLU A CA 1
ATOM 811 C C . GLU A 1 103 ? 8.988 4.846 -9.991 1.00 88.94 103 GLU A C 1
ATOM 813 O O . GLU A 1 103 ? 9.798 4.843 -9.064 1.00 88.94 103 GLU A O 1
ATOM 818 N N . ARG A 1 104 ? 7.753 5.338 -9.875 1.00 91.94 104 ARG A N 1
ATOM 819 C CA . ARG A 1 104 ? 7.139 5.709 -8.598 1.00 91.94 104 ARG A CA 1
ATOM 820 C C . ARG A 1 104 ? 6.491 4.473 -7.979 1.00 91.94 104 ARG A C 1
ATOM 822 O O . ARG A 1 104 ? 5.695 3.800 -8.629 1.00 91.94 104 ARG A O 1
ATOM 829 N N . LEU A 1 105 ? 6.808 4.199 -6.724 1.00 90.56 105 LEU A N 1
ATOM 830 C CA . LEU A 1 105 ? 6.274 3.106 -5.925 1.00 90.56 105 LEU A CA 1
ATOM 831 C C . LEU A 1 105 ? 5.506 3.680 -4.740 1.00 90.56 105 LEU A C 1
ATOM 833 O O . LEU A 1 105 ? 6.001 4.567 -4.051 1.00 90.56 105 LEU A O 1
ATOM 837 N N . VAL A 1 106 ? 4.326 3.125 -4.479 1.00 92.88 106 VAL A N 1
ATOM 838 C CA . VAL A 1 106 ? 3.563 3.371 -3.254 1.00 92.88 106 VAL A CA 1
ATOM 839 C C . VAL A 1 106 ? 3.416 2.034 -2.545 1.00 92.88 106 VAL A C 1
ATOM 841 O O . VAL A 1 106 ? 2.894 1.078 -3.120 1.00 92.88 106 VAL A O 1
ATOM 844 N N . GLN A 1 107 ? 3.915 1.941 -1.318 1.00 92.62 107 GLN A N 1
ATOM 845 C CA . GLN A 1 107 ? 4.004 0.683 -0.587 1.00 92.62 107 GLN A CA 1
ATOM 846 C C . GLN A 1 107 ? 3.698 0.854 0.900 1.00 92.62 107 GLN A C 1
ATOM 848 O O . GLN A 1 107 ? 3.592 1.962 1.418 1.00 92.62 107 GLN A O 1
ATOM 853 N N . ALA A 1 108 ? 3.528 -0.269 1.592 1.00 93.00 108 ALA A N 1
ATOM 854 C CA . ALA A 1 108 ? 3.306 -0.278 3.029 1.00 93.00 108 ALA A CA 1
ATOM 855 C C . ALA A 1 108 ? 4.627 -0.193 3.790 1.00 93.00 108 ALA A C 1
ATOM 857 O O . ALA A 1 108 ? 5.510 -1.029 3.594 1.00 93.00 108 ALA A O 1
ATOM 858 N N . ARG A 1 109 ? 4.709 0.747 4.734 1.00 91.81 109 ARG A N 1
ATOM 859 C CA . ARG A 1 109 ? 5.800 0.845 5.706 1.00 91.81 109 ARG A CA 1
ATOM 860 C C . ARG A 1 109 ? 5.251 0.844 7.122 1.00 91.81 109 ARG A C 1
ATOM 862 O O . ARG A 1 109 ? 4.258 1.506 7.411 1.00 91.81 109 ARG A O 1
ATOM 869 N N . VAL A 1 110 ? 5.902 0.087 8.000 1.00 91.31 110 VAL A N 1
ATOM 870 C CA . VAL A 1 110 ? 5.562 0.033 9.425 1.00 91.31 110 VAL A CA 1
ATOM 871 C C . VAL A 1 110 ? 6.350 1.103 10.175 1.00 91.31 110 VAL A C 1
ATOM 873 O O . VAL A 1 110 ? 7.559 1.226 9.986 1.00 91.31 110 VAL A O 1
ATOM 876 N N . ALA A 1 111 ? 5.667 1.835 11.049 1.00 89.00 111 ALA A N 1
ATOM 877 C CA . ALA A 1 111 ? 6.259 2.732 12.031 1.00 89.00 111 ALA A CA 1
ATOM 878 C C . ALA A 1 111 ? 5.825 2.333 13.448 1.00 89.00 111 ALA A C 1
ATOM 880 O O . ALA A 1 111 ? 4.700 1.866 13.657 1.00 89.00 111 ALA A O 1
ATOM 881 N N . ASP A 1 112 ? 6.717 2.537 14.416 1.00 87.69 112 ASP A N 1
ATOM 882 C CA . ASP A 1 112 ? 6.398 2.418 15.835 1.00 87.69 112 ASP A CA 1
ATOM 883 C C . ASP A 1 112 ? 5.943 3.774 16.391 1.00 87.69 112 ASP A C 1
ATOM 885 O O . ASP A 1 112 ? 6.644 4.778 16.293 1.00 87.69 112 ASP A O 1
ATOM 889 N N . LEU A 1 113 ? 4.740 3.786 16.960 1.00 86.56 113 LEU A N 1
ATOM 890 C CA . LEU A 1 113 ? 4.081 4.920 17.607 1.00 86.56 113 LEU A CA 1
ATOM 891 C C . LEU A 1 113 ? 4.289 4.907 19.134 1.00 86.56 113 LEU A C 1
ATOM 893 O O . LEU A 1 113 ? 3.541 5.554 19.884 1.00 86.56 113 LEU A O 1
ATOM 897 N N . SER A 1 114 ? 5.227 4.100 19.637 1.00 80.94 114 SER A N 1
ATOM 898 C CA . SER A 1 114 ? 5.719 4.199 21.009 1.00 80.94 114 SER A CA 1
ATOM 899 C C . SER A 1 114 ? 6.440 5.543 21.215 1.00 80.94 114 SER A C 1
ATOM 901 O O . SER A 1 114 ? 7.011 6.131 20.295 1.00 80.94 114 SER A O 1
ATOM 903 N N . ALA A 1 115 ? 6.325 6.110 22.417 1.00 59.16 115 ALA A N 1
ATOM 904 C CA . ALA A 1 115 ? 6.833 7.450 22.689 1.00 59.16 115 ALA A CA 1
ATOM 905 C C . ALA A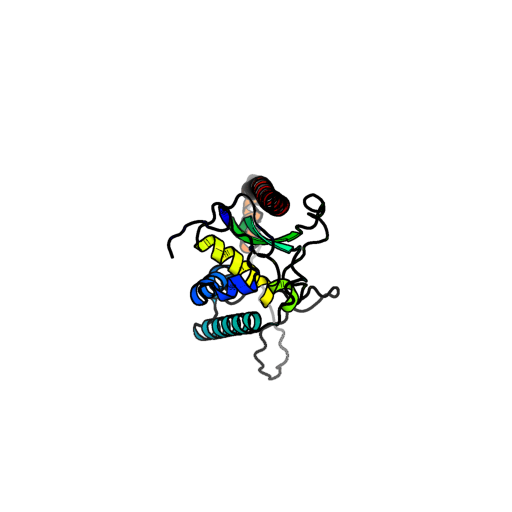 1 115 ? 8.367 7.488 22.542 1.00 59.16 115 ALA A C 1
ATOM 907 O O . ALA A 1 115 ? 9.065 6.798 23.278 1.00 59.16 115 ALA A O 1
ATOM 908 N N . GLY A 1 116 ? 8.878 8.312 21.618 1.00 55.41 116 GLY A N 1
ATOM 909 C CA . GLY A 1 116 ? 10.306 8.645 21.515 1.00 55.41 116 GLY A CA 1
ATOM 910 C C . GLY A 1 116 ? 11.084 8.045 20.337 1.00 55.41 116 GLY A C 1
ATOM 911 O O . GLY A 1 116 ? 12.229 8.438 20.138 1.00 55.41 116 GLY A O 1
ATOM 912 N N . ALA A 1 117 ? 10.497 7.161 19.521 1.00 50.94 117 ALA A N 1
ATOM 913 C CA . ALA A 1 117 ? 11.246 6.426 18.488 1.00 50.94 117 ALA A CA 1
ATOM 914 C C . ALA A 1 117 ? 11.221 7.036 17.070 1.00 50.94 117 ALA A C 1
ATOM 916 O O . ALA A 1 117 ? 11.936 6.554 16.195 1.00 50.94 117 ALA A O 1
ATOM 917 N N . VAL A 1 118 ? 10.469 8.117 16.815 1.00 51.19 118 VAL A N 1
ATOM 918 C CA . VAL A 1 118 ? 10.310 8.685 15.451 1.00 51.19 118 VAL A CA 1
ATOM 919 C C . VAL A 1 118 ? 11.649 9.121 14.828 1.00 51.19 118 VAL A C 1
ATOM 921 O O . VAL A 1 118 ? 11.775 9.188 13.610 1.00 51.19 118 VAL A O 1
ATOM 924 N N . ARG A 1 119 ? 12.682 9.358 15.652 1.00 47.78 119 ARG A N 1
ATOM 925 C CA . ARG A 1 119 ? 14.020 9.789 15.208 1.00 47.78 119 ARG A CA 1
ATOM 926 C C . ARG A 1 119 ? 15.128 8.738 15.317 1.00 47.78 119 ARG A C 1
ATOM 928 O O . ARG A 1 119 ? 16.256 9.029 14.928 1.00 47.78 119 ARG A O 1
ATOM 935 N N . GLN A 1 120 ? 14.852 7.531 15.809 1.00 39.22 120 GLN A N 1
ATOM 936 C CA . GLN A 1 120 ? 15.865 6.481 15.966 1.00 39.22 120 GLN A CA 1
ATOM 937 C C . GLN A 1 120 ? 15.426 5.208 15.245 1.00 39.22 120 GLN A C 1
ATOM 939 O O . GLN A 1 120 ? 14.619 4.445 15.761 1.00 39.22 120 GLN A O 1
ATOM 944 N N . GLY A 1 121 ? 15.987 4.973 14.053 1.00 37.19 121 GLY A N 1
ATOM 945 C CA . GLY A 1 121 ? 15.884 3.665 13.400 1.00 37.19 121 GLY A CA 1
ATOM 946 C C . GLY A 1 121 ? 15.731 3.647 11.880 1.00 37.19 121 GLY A C 1
ATOM 947 O O . GLY A 1 121 ? 15.094 2.737 11.363 1.00 37.19 121 GLY A O 1
ATOM 948 N N . VAL A 1 122 ? 16.327 4.587 11.134 1.00 40.06 122 VAL A N 1
ATOM 949 C CA . VAL A 1 122 ? 16.612 4.354 9.696 1.00 40.06 122 VAL A CA 1
ATOM 950 C C . VAL A 1 122 ? 17.739 3.311 9.519 1.00 40.06 122 VAL A C 1
ATOM 952 O O . VAL A 1 122 ? 17.952 2.795 8.428 1.00 40.06 122 VAL A O 1
ATOM 955 N N . ALA A 1 123 ? 18.400 2.904 10.607 1.00 36.47 123 ALA A N 1
ATOM 956 C CA . ALA A 1 123 ? 19.338 1.790 10.645 1.00 36.47 123 ALA A CA 1
ATOM 957 C C . ALA A 1 123 ? 18.906 0.763 11.713 1.00 36.47 123 ALA A C 1
ATOM 959 O O . ALA A 1 123 ? 18.574 1.133 12.833 1.00 36.47 123 ALA A O 1
ATOM 960 N N . GLU A 1 124 ? 18.917 -0.521 11.341 1.00 35.31 124 GLU A N 1
ATOM 961 C CA . GLU A 1 124 ? 18.926 -1.720 12.210 1.00 35.31 124 GLU A CA 1
ATOM 962 C C . GLU A 1 124 ? 17.643 -2.289 12.845 1.00 35.31 124 GLU A C 1
ATOM 964 O O . GLU A 1 124 ? 17.713 -3.369 13.427 1.00 35.31 124 GLU A O 1
ATOM 969 N N . GLY A 1 125 ? 16.457 -1.707 12.656 1.00 39.84 125 GLY A N 1
ATOM 970 C CA . GLY A 1 125 ? 15.250 -2.224 13.328 1.00 39.84 125 GLY A CA 1
ATOM 971 C C . GLY A 1 125 ? 13.963 -2.217 12.518 1.00 39.84 125 GLY A C 1
ATOM 972 O O . GLY A 1 125 ? 12.895 -2.091 13.112 1.00 39.84 125 GLY A O 1
ATOM 973 N N . ALA A 1 126 ? 14.022 -2.313 11.186 1.00 46.25 126 ALA A N 1
ATOM 974 C CA . ALA A 1 126 ? 12.812 -2.367 10.371 1.00 46.25 126 ALA A CA 1
ATOM 975 C C . ALA A 1 126 ? 11.922 -3.527 10.858 1.00 46.25 126 ALA A C 1
ATOM 977 O O . ALA A 1 126 ? 12.261 -4.697 10.680 1.00 46.25 126 ALA A O 1
ATOM 978 N N . CYS A 1 127 ? 10.786 -3.213 11.491 1.00 51.75 127 CYS A N 1
ATOM 979 C CA . CYS A 1 127 ? 9.713 -4.171 11.750 1.00 51.75 127 CYS A CA 1
ATOM 980 C C . CYS A 1 127 ? 9.114 -4.580 10.399 1.00 51.75 127 CYS A C 1
ATOM 982 O O . CYS A 1 127 ? 8.061 -4.101 9.985 1.00 51.75 127 CYS A O 1
ATOM 984 N N . LEU A 1 128 ? 9.848 -5.418 9.672 1.00 61.50 128 LEU A N 1
ATOM 985 C CA . LEU A 1 128 ? 9.470 -5.917 8.366 1.00 61.50 128 LEU A CA 1
ATOM 986 C C . LEU A 1 128 ? 8.302 -6.884 8.543 1.00 61.50 128 LEU A C 1
ATOM 988 O O . LEU A 1 128 ? 8.325 -7.771 9.398 1.00 61.50 128 LEU A O 1
ATOM 992 N N . PHE A 1 129 ? 7.295 -6.719 7.690 1.00 67.44 129 PHE A N 1
ATOM 993 C CA . PHE A 1 129 ? 6.153 -7.620 7.557 1.00 67.44 129 PHE A CA 1
ATOM 994 C C . PHE A 1 129 ? 6.556 -9.110 7.518 1.00 67.44 129 PHE A C 1
ATOM 996 O O . PHE A 1 129 ? 5.815 -9.939 8.031 1.00 67.44 129 PHE A O 1
ATOM 1003 N N . GLY A 1 130 ? 7.723 -9.456 6.960 1.00 62.28 130 GLY A N 1
ATOM 1004 C CA . GLY A 1 130 ? 8.169 -10.842 6.780 1.00 62.28 130 GLY A CA 1
ATOM 1005 C C . GLY A 1 130 ? 8.825 -11.532 7.976 1.00 62.28 130 GLY A C 1
ATOM 1006 O O . GLY A 1 130 ? 9.100 -12.724 7.887 1.00 62.28 130 GLY A O 1
ATOM 1007 N N . CYS A 1 131 ? 9.093 -10.836 9.085 1.00 68.75 131 CYS A N 1
ATOM 1008 C CA . CYS A 1 131 ? 9.785 -11.442 10.236 1.00 68.75 131 CYS A CA 1
ATOM 1009 C C . CYS A 1 131 ? 8.847 -11.826 11.391 1.00 68.75 131 CYS A C 1
ATOM 1011 O O . CYS A 1 131 ? 9.263 -12.526 12.312 1.00 68.75 131 CYS A O 1
ATOM 1013 N N . ALA A 1 132 ? 7.594 -11.366 11.365 1.00 78.62 132 ALA A N 1
ATOM 1014 C CA . ALA A 1 132 ? 6.623 -11.582 12.433 1.00 78.62 132 ALA A CA 1
ATOM 1015 C C . ALA A 1 132 ? 5.472 -12.496 11.970 1.00 78.62 132 ALA A C 1
ATOM 1017 O O . ALA A 1 132 ? 5.079 -12.460 10.803 1.00 78.62 132 ALA A O 1
ATOM 1018 N N . PRO A 1 133 ? 4.895 -13.313 12.871 1.00 86.00 133 PRO A N 1
ATOM 1019 C CA . PRO A 1 133 ? 3.779 -14.184 12.521 1.00 86.00 133 PRO A CA 1
ATOM 1020 C C . PRO A 1 133 ? 2.538 -13.367 12.144 1.00 86.00 133 PRO A C 1
ATOM 1022 O O . PRO A 1 133 ? 2.307 -12.281 12.685 1.00 86.00 133 PRO A O 1
ATOM 1025 N N . TRP A 1 134 ? 1.679 -13.921 11.280 1.00 90.12 134 TRP A N 1
ATOM 1026 C CA . TRP A 1 134 ? 0.427 -13.267 10.869 1.00 90.12 134 TRP A CA 1
ATOM 1027 C C . TRP A 1 134 ? -0.425 -12.826 12.065 1.00 90.12 134 TRP A C 1
ATOM 1029 O O . TRP A 1 134 ? -0.917 -11.703 12.078 1.00 90.12 134 TRP A O 1
ATOM 1039 N N . SER A 1 135 ? -0.514 -13.647 13.117 1.00 87.31 135 SER A N 1
ATOM 1040 C CA . SER A 1 135 ? -1.268 -13.341 14.346 1.00 87.31 135 SER A CA 1
ATOM 1041 C C . SER A 1 135 ? -0.829 -12.050 15.050 1.00 87.31 135 SER A C 1
ATOM 1043 O O . SER A 1 135 ? -1.617 -11.451 15.789 1.00 87.31 135 SER A O 1
ATOM 1045 N N . GLN A 1 136 ? 0.411 -11.613 14.811 1.00 88.88 136 GLN A N 1
ATOM 1046 C CA . GLN A 1 136 ? 0.955 -10.343 15.270 1.00 88.88 136 GLN A CA 1
ATOM 1047 C C . GLN A 1 136 ? 0.795 -9.250 14.209 1.00 88.88 136 GLN A C 1
ATOM 1049 O O . GLN A 1 136 ? 0.240 -8.201 14.520 1.00 88.88 136 GLN A O 1
ATOM 1054 N N . VAL A 1 137 ? 1.238 -9.461 12.969 1.00 90.69 137 VAL A N 1
ATOM 1055 C CA . VAL A 1 137 ? 1.239 -8.399 11.942 1.00 90.69 137 VAL A CA 1
ATOM 1056 C C . VAL A 1 137 ? -0.173 -7.936 11.585 1.00 90.69 137 VAL A C 1
ATOM 1058 O O . VAL A 1 137 ? -0.420 -6.746 11.413 1.00 90.69 137 VAL A O 1
ATOM 1061 N N . LEU A 1 138 ? -1.138 -8.855 11.574 1.00 93.56 138 LEU A N 1
ATOM 1062 C CA . LEU A 1 138 ? -2.545 -8.534 11.346 1.00 93.56 138 LEU A CA 1
ATOM 1063 C C . LEU A 1 138 ? -3.148 -7.655 12.458 1.00 93.56 138 LEU A C 1
ATOM 1065 O O . LEU A 1 138 ? -4.177 -7.021 12.237 1.00 93.56 138 LEU A O 1
ATOM 1069 N N . SER A 1 139 ? -2.500 -7.572 13.632 1.00 92.62 139 SER A N 1
ATOM 1070 C CA . SER A 1 139 ? -2.889 -6.661 14.722 1.00 92.62 139 SER A CA 1
ATOM 1071 C C . SER A 1 139 ? -2.366 -5.233 14.562 1.00 92.62 139 SER A C 1
ATOM 1073 O O . SER A 1 139 ? -2.751 -4.371 15.357 1.00 92.62 139 SER A O 1
ATOM 1075 N N . TYR A 1 140 ? -1.484 -4.975 13.590 1.00 92.94 140 TYR A N 1
ATOM 1076 C CA . TYR A 1 140 ? -0.928 -3.641 13.367 1.00 92.94 140 TYR A CA 1
ATOM 1077 C C . TYR A 1 140 ? -2.031 -2.698 12.912 1.00 92.94 140 TYR A C 1
ATOM 1079 O O . TYR A 1 140 ? -2.946 -3.094 12.189 1.00 92.94 140 TYR A O 1
ATOM 1087 N N . ARG A 1 141 ? -1.954 -1.449 13.365 1.00 93.19 141 ARG A N 1
ATOM 1088 C CA . ARG A 1 141 ? -2.881 -0.395 12.956 1.00 93.19 141 ARG A CA 1
ATOM 1089 C C . ARG A 1 141 ? -2.603 0.016 11.516 1.00 93.19 141 ARG A C 1
ATOM 1091 O O . ARG A 1 141 ? -1.491 -0.165 11.035 1.00 93.19 141 ARG A O 1
ATOM 1098 N N . VAL A 1 142 ? -3.599 0.552 10.825 1.00 93.56 142 VAL A N 1
ATOM 1099 C CA . VAL A 1 142 ? -3.440 1.046 9.455 1.00 93.56 142 VAL A CA 1
ATOM 1100 C C . VAL A 1 142 ? -3.918 2.484 9.386 1.00 93.56 142 VAL A C 1
ATOM 1102 O O . VAL A 1 142 ? -5.074 2.773 9.699 1.00 93.56 142 VAL A O 1
ATOM 1105 N N . TRP A 1 143 ? -3.032 3.376 8.950 1.00 93.75 143 TRP A N 1
ATOM 1106 C CA . TRP A 1 143 ? -3.328 4.784 8.750 1.00 93.75 143 TRP A CA 1
ATOM 1107 C C . TRP A 1 143 ? -3.084 5.170 7.294 1.00 93.75 143 TRP A C 1
ATOM 1109 O O . TRP A 1 143 ? -1.942 5.341 6.880 1.00 93.75 143 TRP A O 1
ATOM 1119 N N . LEU A 1 144 ? -4.160 5.279 6.507 1.00 91.56 144 LEU A N 1
ATOM 1120 C CA . LEU A 1 144 ? -4.110 5.581 5.068 1.00 91.56 144 LEU A CA 1
ATOM 1121 C C . LEU A 1 144 ? -4.519 7.029 4.749 1.00 91.56 144 LEU A C 1
ATOM 1123 O O . LEU A 1 144 ? -4.868 7.324 3.606 1.00 91.56 144 LEU A O 1
ATOM 1127 N N . GLU A 1 145 ? -4.511 7.925 5.740 1.00 86.94 145 GLU A N 1
ATOM 1128 C CA . GLU A 1 145 ? -4.731 9.355 5.498 1.00 86.94 145 GLU A CA 1
ATOM 1129 C C . GLU A 1 145 ? -3.648 9.926 4.577 1.00 86.94 145 GLU A C 1
ATOM 1131 O O . GLU A 1 145 ? -2.475 9.534 4.613 1.00 86.94 145 GLU A O 1
ATOM 1136 N N . GLY A 1 146 ? -4.054 10.903 3.775 1.00 85.06 146 GLY A N 1
ATOM 1137 C CA . GLY A 1 146 ? -3.180 11.692 2.929 1.00 85.06 146 GLY A CA 1
ATOM 1138 C C . GLY A 1 146 ? -3.804 11.910 1.555 1.00 85.06 146 GLY A C 1
ATOM 1139 O O . GLY A 1 146 ? -4.982 11.600 1.355 1.00 85.06 146 GLY A O 1
ATOM 1140 N N . PRO A 1 147 ? -3.011 12.396 0.590 1.00 87.31 147 PRO A N 1
ATOM 1141 C CA . PRO A 1 147 ? -3.475 12.688 -0.765 1.00 87.31 147 PRO A CA 1
ATOM 1142 C C . PRO A 1 147 ? -3.725 11.427 -1.613 1.00 87.31 147 PRO A C 1
ATOM 1144 O O . PRO A 1 147 ? -3.869 11.532 -2.825 1.00 87.31 147 PRO A O 1
ATOM 1147 N N . TRP A 1 148 ? -3.762 10.243 -0.993 1.00 89.94 148 TRP A N 1
ATOM 1148 C CA . TRP A 1 148 ? -3.823 8.959 -1.681 1.00 89.94 148 TRP A CA 1
ATOM 1149 C C . TRP A 1 148 ? -5.201 8.692 -2.261 1.00 89.94 148 TRP A C 1
ATOM 1151 O O . TRP A 1 148 ? -6.201 8.671 -1.522 1.00 89.94 148 TRP A O 1
ATOM 1161 N N . ASP A 1 149 ? -5.234 8.390 -3.552 1.00 90.75 149 ASP A N 1
ATOM 1162 C CA . ASP A 1 149 ? -6.441 7.918 -4.211 1.00 90.75 149 ASP A CA 1
ATOM 1163 C C . ASP A 1 149 ? -6.787 6.467 -3.810 1.00 90.75 149 ASP A C 1
ATOM 1165 O O . ASP A 1 149 ? -6.106 5.807 -3.017 1.00 90.75 149 ASP A O 1
ATOM 1169 N N . CYS A 1 150 ? -7.904 5.954 -4.330 1.00 90.06 150 CYS A N 1
ATOM 1170 C CA . CYS A 1 150 ? -8.337 4.589 -4.039 1.00 90.06 150 CYS A CA 1
ATOM 1171 C C . CYS A 1 150 ? -7.312 3.543 -4.517 1.00 90.06 150 CYS A C 1
ATOM 1173 O O . CYS A 1 150 ? -7.013 2.597 -3.788 1.00 90.06 150 CYS A O 1
ATOM 1175 N N . CYS A 1 151 ? -6.743 3.725 -5.710 1.00 92.06 151 CYS A N 1
ATOM 1176 C CA . CYS A 1 151 ? -5.771 2.806 -6.297 1.00 92.06 151 CYS A CA 1
ATOM 1177 C C . CYS A 1 151 ? -4.505 2.725 -5.433 1.00 92.06 151 CYS A C 1
ATOM 1179 O O . CYS A 1 151 ? -4.050 1.635 -5.093 1.00 92.06 151 CYS A O 1
ATOM 1181 N N . GLU A 1 152 ? -3.987 3.870 -4.996 1.00 93.88 152 GLU A N 1
ATOM 1182 C CA . GLU A 1 152 ? -2.808 3.980 -4.141 1.00 93.88 152 GLU A CA 1
ATOM 1183 C C . GLU A 1 152 ? -3.009 3.321 -2.784 1.00 93.88 152 GLU A C 1
ATOM 1185 O O . GLU A 1 152 ? -2.132 2.599 -2.306 1.00 93.88 152 GLU A O 1
ATOM 1190 N N . ARG A 1 153 ? -4.197 3.462 -2.195 1.00 94.69 153 ARG A N 1
ATOM 1191 C CA . ARG A 1 153 ? -4.544 2.735 -0.968 1.00 94.69 153 ARG A CA 1
ATOM 1192 C C . ARG A 1 153 ? -4.518 1.223 -1.191 1.00 94.69 153 ARG A C 1
ATOM 1194 O O . ARG A 1 153 ? -3.964 0.502 -0.363 1.00 94.69 153 ARG A O 1
ATOM 1201 N N . TYR A 1 154 ? -5.036 0.734 -2.320 1.00 95.56 154 TYR A N 1
ATOM 1202 C CA . TYR A 1 154 ? -4.908 -0.682 -2.675 1.00 95.56 154 TYR A CA 1
ATOM 1203 C C . TYR A 1 154 ? -3.459 -1.100 -2.948 1.00 95.56 154 TYR A C 1
ATOM 1205 O O . TYR A 1 154 ? -3.112 -2.228 -2.611 1.00 95.56 154 TYR A O 1
ATOM 1213 N N . MET A 1 155 ? -2.594 -0.229 -3.483 1.00 95.31 155 MET A N 1
ATOM 1214 C CA . MET A 1 155 ? -1.160 -0.525 -3.639 1.00 95.31 155 MET A CA 1
ATOM 1215 C C . MET A 1 155 ? -0.474 -0.738 -2.286 1.00 95.31 155 MET A C 1
ATOM 1217 O O . MET A 1 155 ? 0.269 -1.705 -2.120 1.00 95.31 155 MET A O 1
ATOM 1221 N N . VAL A 1 156 ? -0.795 0.083 -1.282 1.00 95.06 156 VAL A N 1
ATOM 1222 C CA . VAL A 1 156 ? -0.306 -0.099 0.095 1.00 95.06 156 VAL A CA 1
ATOM 1223 C C . VAL A 1 156 ? -0.775 -1.438 0.669 1.00 95.06 156 VAL A C 1
ATOM 1225 O O . VAL A 1 156 ? 0.031 -2.213 1.186 1.00 95.06 156 VAL A O 1
ATOM 1228 N N . LEU A 1 157 ? -2.063 -1.765 0.542 1.00 95.94 157 LEU A N 1
ATOM 1229 C CA . LEU A 1 157 ? -2.603 -3.034 1.045 1.00 95.94 157 LEU A CA 1
ATOM 1230 C C . LEU A 1 157 ? -2.032 -4.248 0.305 1.00 95.94 157 LEU A C 1
ATOM 1232 O O . LEU A 1 157 ? -1.689 -5.247 0.938 1.00 95.94 157 LEU A O 1
ATOM 1236 N N . ALA A 1 158 ? -1.876 -4.149 -1.015 1.00 95.50 158 ALA A N 1
ATOM 1237 C CA . ALA A 1 158 ? -1.247 -5.168 -1.842 1.00 95.50 158 ALA A CA 1
ATOM 1238 C C . ALA A 1 158 ? 0.211 -5.386 -1.435 1.00 95.50 158 ALA A C 1
ATOM 1240 O O . ALA A 1 158 ? 0.643 -6.532 -1.325 1.00 95.50 158 ALA A O 1
ATOM 1241 N N . SER A 1 159 ? 0.942 -4.308 -1.135 1.00 93.81 159 SER A N 1
ATOM 1242 C CA . SER A 1 159 ? 2.286 -4.384 -0.573 1.00 93.81 159 SER A CA 1
ATOM 1243 C C . SER A 1 159 ? 2.291 -5.175 0.727 1.00 93.81 159 SER A C 1
ATOM 1245 O O . SER A 1 159 ? 3.013 -6.163 0.827 1.00 93.81 159 SER A O 1
ATOM 1247 N N . ALA A 1 160 ? 1.480 -4.787 1.714 1.00 93.56 160 ALA A N 1
ATOM 1248 C CA . ALA A 1 160 ? 1.429 -5.473 3.006 1.00 93.56 160 ALA A CA 1
ATOM 1249 C C . ALA A 1 160 ? 1.091 -6.966 2.841 1.00 93.56 160 ALA A C 1
ATOM 1251 O O . ALA A 1 160 ? 1.792 -7.827 3.373 1.00 93.56 160 ALA A O 1
ATOM 1252 N N . PHE A 1 161 ? 0.067 -7.278 2.041 1.00 94.69 161 PHE A N 1
ATOM 1253 C CA . PHE A 1 161 ? -0.329 -8.651 1.733 1.00 94.69 161 PHE A CA 1
ATOM 1254 C C . PHE A 1 161 ? 0.798 -9.447 1.062 1.00 94.69 161 PHE A C 1
ATOM 1256 O O . PHE A 1 161 ? 1.083 -10.583 1.451 1.00 94.69 161 PHE A O 1
ATOM 1263 N N . TRP A 1 162 ? 1.468 -8.855 0.070 1.00 92.06 162 TRP A N 1
ATOM 1264 C CA . TRP A 1 162 ? 2.580 -9.491 -0.630 1.00 92.06 162 TRP A CA 1
ATOM 1265 C C . TRP A 1 162 ? 3.725 -9.822 0.322 1.00 92.06 162 TRP A C 1
ATOM 1267 O O . TRP A 1 162 ? 4.221 -10.948 0.326 1.00 92.06 162 TRP A O 1
ATOM 1277 N N . HIS A 1 163 ? 4.106 -8.872 1.177 1.00 88.81 163 HIS A N 1
ATOM 1278 C CA . HIS A 1 163 ? 5.190 -9.084 2.126 1.00 88.81 163 HIS A CA 1
ATOM 1279 C C . HIS A 1 163 ? 4.865 -10.212 3.117 1.00 88.81 163 HIS A C 1
ATOM 1281 O O . HIS A 1 163 ? 5.729 -11.029 3.414 1.00 88.81 163 HIS A O 1
ATOM 1287 N N . LEU A 1 164 ? 3.611 -10.311 3.565 1.00 89.56 164 LEU A N 1
ATOM 1288 C CA . LEU A 1 164 ? 3.150 -11.367 4.471 1.00 89.56 164 LEU A CA 1
ATOM 1289 C C . LEU A 1 164 ? 3.099 -12.766 3.842 1.00 89.56 164 LEU A C 1
ATOM 1291 O O . LEU A 1 164 ? 3.097 -13.759 4.568 1.00 89.56 164 LEU A O 1
ATOM 1295 N N . THR A 1 165 ? 2.996 -12.854 2.516 1.00 87.75 165 THR A N 1
ATOM 1296 C CA . THR A 1 165 ? 2.816 -14.125 1.797 1.00 87.75 165 THR A CA 1
ATOM 1297 C C . THR A 1 165 ? 4.072 -14.605 1.076 1.00 87.75 165 THR A C 1
ATOM 1299 O O . THR A 1 165 ? 4.189 -15.802 0.824 1.00 87.75 165 THR A O 1
ATOM 1302 N N . HIS A 1 166 ? 5.000 -13.703 0.741 1.00 77.69 166 HIS A N 1
ATOM 1303 C CA . HIS A 1 166 ? 6.143 -14.004 -0.126 1.00 77.69 166 HIS A CA 1
ATOM 1304 C C . HIS A 1 166 ? 7.509 -13.606 0.456 1.00 77.69 166 HIS A C 1
ATOM 1306 O O . HIS A 1 166 ? 8.523 -13.867 -0.191 1.00 77.69 166 HIS A O 1
ATOM 1312 N N . GLN A 1 167 ? 7.587 -13.025 1.660 1.00 63.56 167 GLN A N 1
AT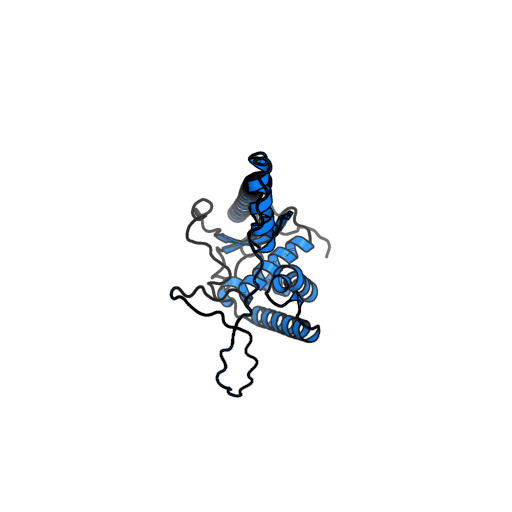OM 1313 C CA . GLN A 1 167 ? 8.871 -12.928 2.360 1.00 63.56 167 GLN A CA 1
ATOM 1314 C C . GLN A 1 167 ? 9.158 -14.246 3.084 1.00 63.56 167 GLN A C 1
ATOM 1316 O O . GLN A 1 167 ? 8.504 -14.589 4.066 1.00 63.56 167 GLN A O 1
ATOM 1321 N N . ALA A 1 168 ? 10.139 -14.996 2.581 1.00 37.81 168 ALA A N 1
ATOM 1322 C CA . ALA A 1 168 ? 10.781 -16.037 3.370 1.00 37.81 168 ALA A CA 1
ATOM 1323 C C . ALA A 1 168 ? 11.490 -15.376 4.568 1.00 37.81 168 ALA A C 1
ATOM 1325 O O . ALA A 1 168 ? 12.049 -14.285 4.399 1.00 37.81 168 ALA A O 1
ATOM 1326 N N . PRO A 1 169 ? 11.503 -15.997 5.762 1.00 35.47 169 PRO A N 1
ATOM 1327 C CA . PRO A 1 169 ? 12.353 -15.519 6.841 1.00 35.47 169 PRO A CA 1
ATOM 1328 C C . PRO A 1 169 ? 13.792 -15.472 6.324 1.00 35.47 169 PRO A C 1
ATOM 1330 O O . PRO A 1 169 ? 14.271 -16.438 5.730 1.00 35.47 169 PRO A O 1
ATOM 1333 N N . VAL A 1 170 ? 14.477 -14.345 6.532 1.00 33.94 170 VAL A N 1
ATOM 1334 C CA . VAL A 1 170 ? 15.917 -14.235 6.285 1.00 33.94 170 VAL A CA 1
ATOM 1335 C C . VAL A 1 170 ? 16.608 -15.162 7.282 1.00 33.94 170 VAL A C 1
ATOM 1337 O O . VAL A 1 170 ? 16.952 -14.771 8.396 1.00 33.94 170 VAL A O 1
ATOM 1340 N N . SER A 1 171 ? 16.772 -16.428 6.908 1.00 29.45 171 SER A N 1
ATOM 1341 C CA . SER A 1 171 ? 17.697 -17.325 7.576 1.00 29.45 171 SER A CA 1
ATOM 1342 C C . SER A 1 171 ? 19.095 -16.787 7.312 1.00 29.45 171 SER A C 1
ATOM 1344 O O . SER A 1 171 ? 19.580 -16.781 6.180 1.00 29.45 171 SER A O 1
ATOM 1346 N N . ARG A 1 172 ? 19.726 -16.292 8.378 1.00 35.06 172 ARG A N 1
ATOM 1347 C CA . ARG A 1 172 ? 21.173 -16.125 8.432 1.00 35.06 172 ARG A CA 1
ATOM 1348 C C . ARG A 1 172 ? 21.833 -17.415 7.940 1.00 35.06 172 ARG A C 1
ATOM 1350 O O . ARG A 1 172 ? 21.491 -18.490 8.421 1.00 35.06 172 ARG A O 1
ATOM 1357 N N . GLN A 1 173 ? 22.857 -17.210 7.114 1.00 27.77 173 GLN A N 1
ATOM 1358 C CA . GLN A 1 173 ? 23.998 -18.094 6.888 1.00 27.77 173 GLN A CA 1
ATOM 1359 C C . GLN A 1 173 ? 23.880 -19.092 5.730 1.00 27.77 173 GLN A C 1
ATOM 1361 O O . GLN A 1 173 ? 23.043 -19.986 5.725 1.00 27.77 173 GLN A O 1
ATOM 1366 N N . GLY A 1 174 ? 24.846 -18.972 4.818 1.00 27.08 174 GLY A N 1
ATOM 1367 C CA . GLY A 1 174 ? 25.315 -20.076 3.993 1.00 27.08 174 GLY A CA 1
ATOM 1368 C C . GLY A 1 174 ? 24.970 -19.932 2.524 1.00 27.08 174 GLY A C 1
ATOM 1369 O O . GLY A 1 174 ? 23.819 -20.031 2.127 1.00 27.08 174 GLY A O 1
ATOM 1370 N N . GLU A 1 175 ? 26.009 -19.700 1.739 1.00 33.53 175 GLU A N 1
ATOM 1371 C CA . GLU A 1 175 ? 26.099 -19.911 0.301 1.00 33.53 175 GLU A CA 1
ATOM 1372 C C . GLU A 1 175 ? 25.230 -21.064 -0.236 1.00 33.53 175 GLU A C 1
ATOM 1374 O O . GLU A 1 175 ? 25.097 -22.114 0.388 1.00 33.53 175 GLU A O 1
ATOM 1379 N N . SER A 1 176 ? 24.812 -20.894 -1.493 1.00 33.50 176 SER A N 1
ATOM 1380 C CA . SER A 1 176 ? 24.496 -21.957 -2.454 1.00 33.50 176 SER A CA 1
ATOM 1381 C C . SER A 1 176 ? 23.021 -22.301 -2.695 1.00 33.50 176 SER A C 1
ATOM 1383 O O . SER A 1 176 ? 22.252 -22.665 -1.813 1.00 33.50 176 SER A O 1
ATOM 1385 N N . SER A 1 177 ? 22.724 -22.301 -3.998 1.00 27.66 177 SER A N 1
ATOM 1386 C CA . SER A 1 177 ? 21.640 -22.992 -4.694 1.00 27.66 177 SER A CA 1
ATOM 1387 C C . SER A 1 177 ? 20.256 -22.336 -4.727 1.00 27.66 177 SER A C 1
ATOM 1389 O O . SER A 1 177 ? 19.349 -22.641 -3.958 1.00 27.66 177 SER A O 1
ATOM 1391 N N . PHE A 1 178 ? 20.073 -21.543 -5.786 1.00 35.41 178 PHE A N 1
ATOM 1392 C CA . PHE A 1 178 ? 18.865 -21.500 -6.618 1.00 35.41 178 PHE A CA 1
ATOM 1393 C C . PHE A 1 178 ? 18.002 -22.777 -6.505 1.00 35.41 178 PHE A C 1
ATOM 1395 O O . PHE A 1 178 ? 18.399 -23.852 -6.951 1.00 35.41 178 PHE A O 1
ATOM 1402 N N . GLY A 1 179 ? 16.799 -22.648 -5.941 1.00 27.41 179 GLY A N 1
ATOM 1403 C CA . GLY A 1 179 ? 15.775 -23.692 -5.922 1.00 27.41 179 GLY A CA 1
ATOM 1404 C C . GLY A 1 179 ? 14.796 -23.493 -7.072 1.00 27.41 179 GLY A C 1
ATOM 1405 O O . GLY A 1 179 ? 13.841 -22.727 -6.964 1.00 27.41 179 GLY A O 1
ATOM 1406 N N . ALA A 1 180 ? 15.085 -24.157 -8.186 1.00 30.23 180 ALA A N 1
ATOM 1407 C CA . ALA A 1 180 ? 14.278 -24.206 -9.392 1.00 30.23 180 ALA A CA 1
ATOM 1408 C C . ALA A 1 180 ? 12.905 -24.869 -9.173 1.00 30.23 180 ALA A C 1
ATOM 1410 O O . ALA A 1 180 ? 12.702 -25.692 -8.280 1.00 30.23 180 ALA A O 1
ATOM 1411 N N . PHE A 1 181 ? 11.973 -24.546 -10.072 1.00 26.62 181 PHE A N 1
ATOM 1412 C CA . PHE A 1 181 ? 10.791 -25.355 -10.345 1.00 26.62 181 PHE A CA 1
ATOM 1413 C C . PHE A 1 181 ? 11.235 -26.770 -10.753 1.00 26.62 181 PHE A C 1
ATOM 1415 O O . PHE A 1 181 ? 11.711 -26.972 -11.866 1.00 26.62 181 PHE A O 1
ATOM 1422 N N . ASN A 1 182 ? 11.082 -27.750 -9.862 1.00 28.06 182 ASN A N 1
ATOM 1423 C CA . ASN A 1 182 ? 11.333 -29.151 -10.188 1.00 28.06 182 ASN A CA 1
ATOM 1424 C C . ASN A 1 182 ? 10.195 -29.707 -11.055 1.00 28.06 182 ASN A C 1
ATOM 1426 O O . ASN A 1 182 ? 9.082 -29.926 -10.575 1.00 28.06 182 ASN A O 1
ATOM 1430 N N . ALA A 1 183 ? 10.505 -29.969 -12.323 1.00 29.14 183 ALA A N 1
ATOM 1431 C CA . ALA A 1 183 ? 9.852 -30.994 -13.123 1.00 29.14 183 ALA A CA 1
ATOM 1432 C C . ALA A 1 183 ? 10.870 -32.123 -13.321 1.00 29.14 183 ALA A C 1
ATOM 1434 O O . ALA A 1 183 ? 11.892 -31.945 -13.982 1.00 29.14 183 ALA A O 1
ATOM 1435 N N . SER A 1 184 ? 10.610 -33.259 -12.682 1.00 27.14 184 SER A N 1
ATOM 1436 C CA . SER A 1 184 ? 11.394 -34.481 -12.811 1.00 27.14 184 SER A CA 1
ATOM 1437 C C . SER A 1 184 ? 11.303 -35.040 -14.230 1.00 27.14 184 SER A C 1
ATOM 1439 O O . SER A 1 184 ? 10.202 -35.205 -14.750 1.00 27.14 184 SER A O 1
ATOM 1441 N N . SER A 1 185 ? 12.440 -35.416 -14.814 1.00 27.52 185 SER A N 1
ATOM 1442 C CA . SER A 1 185 ? 12.505 -36.530 -15.763 1.00 27.52 185 SER A CA 1
ATOM 1443 C C . SER A 1 185 ? 13.923 -37.095 -15.790 1.00 27.52 185 SER A C 1
ATOM 1445 O O . SER A 1 185 ? 14.865 -36.432 -16.218 1.00 27.52 185 SER A O 1
ATOM 1447 N N . GLU A 1 186 ? 14.067 -38.327 -15.310 1.00 28.19 186 GLU A N 1
ATOM 1448 C CA . GLU A 1 186 ? 15.265 -39.151 -15.454 1.00 28.19 186 GLU A CA 1
ATOM 1449 C C . GLU A 1 186 ? 15.379 -39.677 -16.893 1.00 28.19 186 GLU A C 1
ATOM 1451 O O . GLU A 1 186 ? 14.396 -40.150 -17.462 1.00 28.19 186 GLU A O 1
ATOM 1456 N N . SER A 1 187 ? 16.581 -39.635 -17.478 1.00 28.73 187 SER A N 1
ATOM 1457 C CA . SER A 1 187 ? 17.298 -40.833 -17.968 1.00 28.73 187 SER A CA 1
ATOM 1458 C C . SER A 1 187 ? 18.595 -40.477 -18.725 1.00 28.73 187 SER A C 1
ATOM 1460 O O . SER A 1 187 ? 18.568 -39.980 -19.840 1.00 28.73 187 SER A O 1
ATOM 1462 N N . ALA A 1 188 ? 19.714 -40.756 -18.044 1.00 30.83 188 ALA A N 1
ATOM 1463 C CA . ALA A 1 188 ? 20.957 -41.442 -18.449 1.00 30.83 188 ALA A CA 1
ATOM 1464 C C . ALA A 1 188 ? 21.747 -41.119 -19.760 1.00 30.83 188 ALA A C 1
ATOM 1466 O O . ALA A 1 188 ? 21.197 -40.663 -20.754 1.00 30.83 188 ALA A O 1
ATOM 1467 N N . PRO A 1 189 ? 23.080 -41.388 -19.774 1.00 33.16 189 PRO A N 1
ATOM 1468 C CA . PRO A 1 189 ? 24.068 -40.626 -20.546 1.00 33.16 189 PRO A CA 1
ATOM 1469 C C . PRO A 1 189 ? 24.748 -41.407 -21.691 1.00 33.16 189 PRO A C 1
ATOM 1471 O O . PRO A 1 189 ? 24.903 -42.626 -21.626 1.00 33.16 189 PRO A O 1
ATOM 1474 N N . SER A 1 190 ? 25.297 -40.696 -22.685 1.00 29.48 190 SER A N 1
ATOM 1475 C CA . SER A 1 190 ? 26.200 -41.283 -23.690 1.00 29.48 190 SER A CA 1
ATOM 1476 C C . SER A 1 190 ? 27.431 -40.412 -23.989 1.00 29.48 190 SER A C 1
ATOM 1478 O O . SER A 1 190 ? 27.356 -39.365 -24.622 1.00 29.48 190 SER A O 1
ATOM 1480 N N . LYS A 1 191 ? 28.556 -40.912 -23.473 1.00 31.19 191 LYS A N 1
ATOM 1481 C CA . LYS A 1 191 ? 29.962 -40.899 -23.918 1.00 31.19 191 LYS A CA 1
ATOM 1482 C C . LYS A 1 191 ? 30.379 -40.170 -25.220 1.00 31.19 191 LYS A C 1
ATOM 1484 O O . LYS A 1 191 ? 29.884 -40.470 -26.295 1.00 31.19 191 LYS A O 1
ATOM 1489 N N . THR A 1 192 ? 31.459 -39.392 -25.054 1.00 27.31 192 THR A N 1
ATOM 1490 C CA . THR A 1 192 ? 32.737 -39.380 -25.813 1.00 27.31 192 THR A CA 1
ATOM 1491 C C . THR A 1 192 ? 32.738 -39.076 -27.318 1.00 27.31 192 THR A C 1
ATOM 1493 O O . THR A 1 192 ? 32.247 -39.857 -28.122 1.00 27.31 192 THR A O 1
ATOM 1496 N N . GLY A 1 193 ? 33.483 -38.034 -27.711 1.00 27.11 193 GLY A N 1
ATOM 1497 C CA . GLY A 1 193 ? 33.919 -37.841 -29.098 1.00 27.11 193 GLY A CA 1
ATOM 1498 C C . GLY A 1 193 ? 34.558 -36.478 -29.348 1.00 27.11 193 GLY A C 1
ATOM 1499 O O . GLY A 1 193 ? 33.885 -35.545 -29.766 1.00 27.11 193 GLY A O 1
ATOM 1500 N N . ALA A 1 194 ? 35.860 -36.356 -29.085 1.00 36.41 194 ALA A N 1
ATOM 1501 C CA . ALA A 1 194 ? 36.674 -35.248 -29.573 1.00 36.41 194 ALA A CA 1
ATOM 1502 C C . ALA A 1 194 ? 36.928 -35.427 -31.075 1.00 36.41 194 ALA A C 1
ATOM 1504 O O . ALA A 1 194 ? 37.345 -36.515 -31.465 1.00 36.41 194 ALA A O 1
ATOM 1505 N N . GLN A 1 195 ? 36.747 -34.379 -31.889 1.00 29.80 195 GLN A N 1
ATOM 1506 C CA . GLN A 1 195 ? 37.403 -34.263 -33.198 1.00 29.80 195 GLN A CA 1
ATOM 1507 C C . GLN A 1 195 ? 37.375 -32.825 -33.761 1.00 29.80 195 GLN A C 1
ATOM 1509 O O . GLN A 1 195 ? 36.325 -32.261 -34.043 1.00 29.80 195 GLN A O 1
ATOM 1514 N N . SER A 1 196 ? 38.592 -32.283 -33.893 1.00 30.73 196 SER A N 1
ATOM 1515 C CA . SER A 1 196 ? 39.134 -31.387 -34.935 1.00 30.73 196 SER A CA 1
ATOM 1516 C C . SER A 1 196 ? 38.376 -30.128 -35.391 1.00 30.73 196 SER A C 1
ATOM 1518 O O . SER A 1 196 ? 37.400 -30.187 -36.133 1.00 30.73 196 SER A O 1
ATOM 1520 N N . LEU A 1 197 ? 38.996 -28.981 -35.090 1.00 35.22 197 LEU A N 1
ATOM 1521 C CA . LEU A 1 197 ? 38.903 -27.711 -35.824 1.00 35.22 197 LEU A CA 1
ATOM 1522 C C . LEU A 1 197 ? 39.459 -27.845 -37.258 1.00 35.22 197 LEU A C 1
ATOM 1524 O O . LEU A 1 197 ? 40.505 -28.480 -37.425 1.00 35.22 197 LEU A O 1
ATOM 1528 N N . PRO A 1 198 ? 38.878 -27.177 -38.272 1.00 36.03 198 PRO A N 1
ATOM 1529 C CA . PRO A 1 198 ? 39.555 -26.977 -39.542 1.00 36.03 198 PRO A CA 1
ATOM 1530 C C . PRO A 1 198 ? 40.504 -25.771 -39.454 1.00 36.03 198 PRO A C 1
ATOM 1532 O O . PRO A 1 198 ? 40.117 -24.668 -39.065 1.00 36.03 198 PRO A O 1
ATOM 1535 N N . ARG A 1 199 ? 41.766 -26.005 -39.833 1.00 33.38 199 ARG A N 1
ATOM 1536 C CA . ARG A 1 199 ? 42.736 -24.966 -40.198 1.00 33.38 199 ARG A CA 1
ATOM 1537 C C . ARG A 1 199 ? 42.215 -24.207 -41.418 1.00 33.38 199 ARG A C 1
ATOM 1539 O O . ARG A 1 199 ? 41.815 -24.832 -42.394 1.00 33.38 199 ARG A O 1
ATOM 1546 N N . CYS A 1 200 ? 42.275 -22.880 -41.365 1.00 30.72 200 CYS A N 1
ATOM 1547 C CA . CYS A 1 200 ? 42.151 -22.029 -42.539 1.00 30.72 200 CYS A CA 1
ATOM 1548 C C . CYS A 1 200 ? 43.511 -21.368 -42.778 1.00 30.72 200 CYS A C 1
ATOM 1550 O O . CYS A 1 200 ? 43.949 -20.533 -41.985 1.00 30.72 200 CYS A O 1
ATOM 1552 N N . ASP A 1 201 ? 44.180 -21.809 -43.841 1.00 35.81 201 ASP A N 1
ATOM 1553 C CA . ASP A 1 201 ? 45.373 -21.188 -44.399 1.00 35.81 201 ASP A CA 1
ATOM 1554 C C . ASP A 1 201 ? 44.944 -19.979 -45.232 1.00 35.81 201 ASP A C 1
ATOM 1556 O O . ASP A 1 201 ? 44.256 -20.132 -46.239 1.00 35.81 201 ASP A O 1
ATOM 1560 N N . CYS A 1 202 ? 45.366 -18.780 -44.838 1.00 30.17 202 CYS A N 1
ATOM 1561 C CA . CYS A 1 202 ? 45.382 -17.614 -45.717 1.00 30.17 202 CYS A CA 1
ATOM 1562 C C . CYS A 1 202 ? 46.656 -16.813 -45.439 1.00 30.17 202 CYS A C 1
ATOM 1564 O O . CYS A 1 202 ? 46.832 -16.233 -44.367 1.00 30.17 202 CYS A O 1
ATOM 1566 N N . SER A 1 203 ? 47.549 -16.852 -46.426 1.00 34.62 203 SER A N 1
ATOM 1567 C CA . SER A 1 203 ? 48.864 -16.229 -46.453 1.00 34.62 203 SER A CA 1
ATOM 1568 C C . SER A 1 203 ? 48.845 -14.717 -46.254 1.00 34.62 203 SER A C 1
ATOM 1570 O O . SER A 1 203 ? 47.974 -13.995 -46.736 1.00 34.62 203 SER A O 1
ATOM 1572 N N . PHE A 1 204 ? 49.916 -14.270 -45.606 1.00 35.59 204 PHE A N 1
ATOM 1573 C CA . PHE A 1 204 ? 50.398 -12.902 -45.518 1.00 35.59 204 PHE A CA 1
ATOM 1574 C C . PHE A 1 204 ? 50.670 -12.348 -46.929 1.00 35.59 204 PHE A C 1
ATOM 1576 O O . PHE A 1 204 ? 51.574 -12.820 -47.618 1.00 35.59 204 PHE A O 1
ATOM 1583 N N . ALA A 1 205 ? 49.902 -11.347 -47.355 1.00 34.50 205 ALA A N 1
ATOM 1584 C CA . ALA A 1 205 ? 50.266 -10.470 -48.460 1.00 34.50 205 ALA A CA 1
ATOM 1585 C C . ALA A 1 205 ? 50.588 -9.093 -47.875 1.00 34.50 205 ALA A C 1
ATOM 1587 O O . ALA A 1 205 ? 49.753 -8.479 -47.210 1.00 34.50 205 ALA A O 1
ATOM 1588 N N . SER A 1 206 ? 51.825 -8.647 -48.093 1.00 36.75 206 SER A N 1
ATOM 1589 C CA . SER A 1 206 ? 52.285 -7.297 -47.786 1.00 36.75 206 SER A CA 1
ATOM 1590 C C . SER A 1 206 ? 51.394 -6.258 -48.458 1.00 36.75 206 SER A C 1
ATOM 1592 O O . SER A 1 206 ? 51.305 -6.219 -49.682 1.00 36.75 206 SER A O 1
ATOM 1594 N N . CYS A 1 207 ? 50.833 -5.364 -47.651 1.00 33.59 207 CYS A N 1
ATOM 1595 C CA . CYS A 1 207 ? 50.459 -4.027 -48.081 1.00 33.59 207 CYS A CA 1
ATOM 1596 C C . CYS A 1 207 ? 51.151 -3.049 -47.132 1.00 33.59 207 CYS A C 1
ATOM 1598 O O . CYS A 1 207 ? 50.664 -2.776 -46.035 1.00 33.59 207 CYS A O 1
ATOM 1600 N N . GLU A 1 208 ? 52.311 -2.543 -47.552 1.00 45.66 208 GLU A N 1
ATOM 1601 C CA . GLU A 1 208 ? 52.739 -1.214 -47.131 1.00 45.66 208 GLU A CA 1
ATOM 1602 C C . GLU A 1 208 ? 51.642 -0.233 -47.551 1.00 45.66 208 GLU A C 1
ATOM 1604 O O . GLU A 1 208 ? 51.292 -0.130 -48.726 1.00 45.66 208 GLU A O 1
ATOM 1609 N N . GLY A 1 209 ? 51.049 0.450 -46.581 1.00 39.25 209 GLY A N 1
ATOM 1610 C CA . GLY A 1 209 ? 49.971 1.386 -46.843 1.00 39.25 209 GLY A CA 1
ATOM 1611 C C . GLY A 1 209 ? 49.519 2.033 -45.553 1.00 39.25 209 GLY A C 1
ATOM 1612 O O . GLY A 1 209 ? 48.733 1.442 -44.829 1.00 39.25 209 GLY A O 1
ATOM 1613 N N . ALA A 1 210 ? 50.069 3.222 -45.296 1.00 43.88 210 ALA A N 1
ATOM 1614 C CA . ALA A 1 210 ? 49.620 4.249 -44.356 1.00 43.88 210 ALA A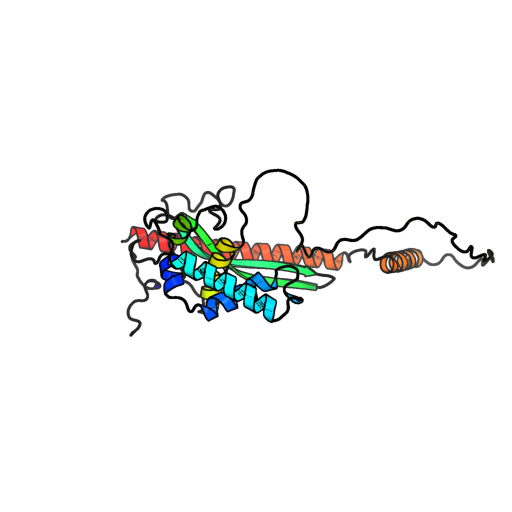 CA 1
ATOM 1615 C C . ALA A 1 210 ? 49.086 3.760 -42.996 1.00 43.88 210 ALA A C 1
ATOM 1617 O O . ALA A 1 210 ? 47.980 3.235 -42.890 1.00 43.88 210 ALA A O 1
ATOM 1618 N N . LEU A 1 211 ? 49.832 4.062 -41.926 1.00 42.41 211 LEU A N 1
ATOM 1619 C CA . LEU A 1 211 ? 49.303 4.037 -40.560 1.00 42.41 211 LEU A CA 1
ATOM 1620 C C . LEU A 1 211 ? 47.952 4.770 -40.541 1.00 42.41 211 LEU A C 1
ATOM 1622 O O . LEU A 1 211 ? 47.920 5.975 -40.818 1.00 42.41 211 LEU A O 1
ATOM 1626 N N . PRO A 1 212 ? 46.835 4.083 -40.258 1.00 46.22 212 PRO A N 1
ATOM 1627 C CA . PRO A 1 212 ? 45.569 4.770 -40.160 1.00 46.22 212 PRO A CA 1
ATOM 1628 C C . PRO A 1 212 ? 45.614 5.621 -38.879 1.00 46.22 212 PRO A C 1
ATOM 1630 O O . PRO A 1 212 ? 46.298 5.256 -37.916 1.00 46.22 212 PRO A O 1
ATOM 1633 N N . PRO A 1 213 ? 44.937 6.780 -38.848 1.00 50.03 213 PRO A N 1
ATOM 1634 C CA . PRO A 1 213 ? 44.965 7.675 -37.693 1.00 50.03 213 PRO A CA 1
ATOM 1635 C C . PRO A 1 213 ? 44.578 6.901 -36.427 1.00 50.03 213 PRO A C 1
ATOM 1637 O O . PRO A 1 213 ? 43.764 5.977 -36.503 1.00 50.03 213 PRO A O 1
ATOM 1640 N N . ALA A 1 214 ? 45.163 7.250 -35.277 1.00 51.22 214 ALA A N 1
ATOM 1641 C CA . ALA A 1 214 ? 45.013 6.524 -34.007 1.00 51.22 21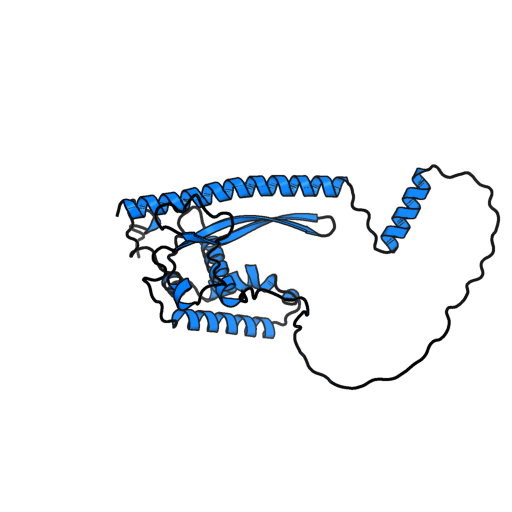4 ALA A CA 1
ATOM 1642 C C . ALA A 1 214 ? 43.543 6.236 -33.605 1.00 51.22 214 ALA A C 1
ATOM 1644 O O . ALA A 1 214 ? 43.271 5.252 -32.918 1.00 51.22 214 ALA A O 1
ATOM 1645 N N . ASP A 1 215 ? 42.585 7.005 -34.131 1.00 55.91 215 ASP A N 1
ATOM 1646 C CA . ASP A 1 215 ? 41.134 6.807 -33.983 1.00 55.91 215 ASP A CA 1
ATOM 1647 C C . ASP A 1 215 ? 40.578 5.526 -34.643 1.00 55.91 215 ASP A C 1
ATOM 1649 O O . ASP A 1 215 ? 39.520 5.015 -34.266 1.00 55.91 215 ASP A O 1
ATOM 1653 N N . SER A 1 216 ? 41.271 4.975 -35.638 1.00 57.44 216 SER A N 1
ATOM 1654 C CA . SER A 1 216 ? 40.830 3.802 -36.411 1.00 57.44 216 SER A CA 1
ATOM 1655 C C . SER A 1 216 ? 41.023 2.477 -35.665 1.00 57.44 216 SER A C 1
ATOM 1657 O O . SER A 1 216 ? 40.171 1.589 -35.746 1.00 57.44 216 SER A O 1
ATOM 1659 N N . VAL A 1 217 ? 42.108 2.360 -34.892 1.00 58.59 217 VAL A N 1
ATOM 1660 C CA . VAL A 1 217 ? 42.429 1.172 -34.089 1.00 58.59 217 VAL A CA 1
ATOM 1661 C C . VAL A 1 217 ? 41.452 1.054 -32.920 1.00 58.59 217 VAL A C 1
ATOM 1663 O O . VAL A 1 217 ? 40.928 -0.032 -32.670 1.00 58.59 217 VAL A O 1
ATOM 1666 N N . GLY A 1 218 ? 41.119 2.181 -32.278 1.00 62.69 218 GLY A N 1
ATOM 1667 C CA . GLY A 1 218 ? 40.091 2.245 -31.235 1.00 62.69 218 GLY A CA 1
ATOM 1668 C C . GLY A 1 218 ? 38.707 1.836 -31.747 1.00 62.69 218 GLY A C 1
ATOM 1669 O O . GLY A 1 218 ? 38.025 1.026 -31.119 1.00 62.69 218 GLY A O 1
ATOM 1670 N N . ARG A 1 219 ? 38.319 2.299 -32.943 1.00 61.53 219 ARG A N 1
ATOM 1671 C CA . ARG A 1 219 ? 37.053 1.907 -33.587 1.00 61.53 219 ARG A CA 1
ATOM 1672 C C . ARG A 1 219 ? 36.996 0.420 -33.946 1.00 61.53 219 ARG A C 1
ATOM 1674 O O . ARG A 1 219 ? 35.990 -0.230 -33.676 1.00 61.53 219 ARG A O 1
ATOM 1681 N N . LEU A 1 220 ? 38.065 -0.145 -34.508 1.00 68.81 220 LEU A N 1
ATOM 1682 C CA . LEU A 1 220 ? 38.142 -1.576 -34.844 1.00 68.81 220 LEU A CA 1
ATOM 1683 C C . LEU A 1 220 ? 38.133 -2.481 -33.604 1.00 68.81 220 LEU A C 1
ATOM 1685 O O . LEU A 1 220 ? 37.564 -3.576 -33.651 1.00 68.81 220 LEU A O 1
ATOM 1689 N N . ALA A 1 221 ? 38.746 -2.035 -32.506 1.00 68.25 221 ALA A N 1
ATOM 1690 C CA . ALA A 1 221 ? 38.706 -2.725 -31.222 1.00 68.25 221 ALA A CA 1
ATOM 1691 C C . ALA A 1 221 ? 37.298 -2.686 -30.605 1.00 68.25 221 ALA A C 1
ATOM 1693 O O . ALA A 1 221 ? 36.802 -3.726 -30.177 1.00 68.25 221 ALA A O 1
ATOM 1694 N N . ALA A 1 222 ? 36.618 -1.534 -30.647 1.00 65.75 222 ALA A N 1
ATOM 1695 C CA . ALA A 1 222 ? 35.244 -1.384 -30.165 1.00 65.75 222 ALA A CA 1
ATOM 1696 C C . ALA A 1 222 ? 34.240 -2.241 -30.959 1.00 65.75 222 ALA A C 1
ATOM 1698 O O . ALA A 1 222 ? 33.386 -2.894 -30.367 1.00 65.75 222 ALA A O 1
ATOM 1699 N N . VAL A 1 223 ? 34.375 -2.316 -32.290 1.00 70.62 223 VAL A N 1
ATOM 1700 C CA . VAL A 1 223 ? 33.532 -3.180 -33.142 1.00 70.62 223 VAL A CA 1
ATOM 1701 C C . VAL A 1 223 ? 33.735 -4.661 -32.810 1.00 70.62 223 VAL A C 1
ATOM 1703 O O . VAL A 1 223 ? 32.764 -5.410 -32.695 1.00 70.62 223 VAL A O 1
ATOM 1706 N N . ARG A 1 224 ? 34.985 -5.094 -32.599 1.00 73.25 224 ARG A N 1
ATOM 1707 C CA . ARG A 1 224 ? 35.285 -6.471 -32.174 1.00 73.25 224 ARG A CA 1
ATOM 1708 C C . ARG A 1 224 ? 34.763 -6.769 -30.769 1.00 73.25 224 ARG A C 1
ATOM 1710 O O . ARG A 1 224 ? 34.171 -7.826 -30.570 1.00 73.25 224 ARG A O 1
ATOM 1717 N N . ALA A 1 225 ? 34.916 -5.843 -29.828 1.00 68.06 225 ALA A N 1
ATOM 1718 C CA . ALA A 1 225 ? 34.379 -5.972 -28.477 1.00 68.06 225 ALA A CA 1
ATOM 1719 C C . ALA A 1 225 ? 32.843 -6.093 -28.500 1.00 68.06 225 ALA A C 1
ATOM 1721 O O . ALA A 1 225 ? 32.300 -7.053 -27.957 1.00 68.06 225 ALA A O 1
ATOM 1722 N N . ALA A 1 226 ? 32.153 -5.230 -29.255 1.00 67.56 226 ALA A N 1
ATOM 1723 C CA . ALA A 1 226 ? 30.705 -5.295 -29.449 1.00 67.56 226 ALA A CA 1
ATOM 1724 C C . ALA A 1 226 ? 30.251 -6.626 -30.079 1.00 67.56 226 ALA A C 1
ATOM 1726 O O . ALA A 1 226 ? 29.275 -7.217 -29.618 1.00 67.56 226 ALA A O 1
ATOM 1727 N N . SER A 1 227 ? 30.986 -7.150 -31.070 1.00 72.19 227 SER A N 1
ATOM 1728 C CA . SER A 1 227 ? 30.693 -8.460 -31.683 1.00 72.19 227 SER A CA 1
ATOM 1729 C C . SER A 1 227 ? 30.861 -9.645 -30.722 1.00 72.19 227 SER A C 1
ATOM 1731 O O . SER A 1 227 ? 30.242 -10.689 -30.914 1.00 72.19 227 SER A O 1
ATOM 1733 N N . MET A 1 228 ? 31.657 -9.467 -29.664 1.00 76.75 228 MET A N 1
ATOM 1734 C CA . MET A 1 228 ? 31.860 -10.435 -28.583 1.00 76.75 228 MET A CA 1
ATOM 1735 C C . MET A 1 228 ? 30.973 -10.151 -27.356 1.00 76.75 228 MET A C 1
ATOM 1737 O O . MET A 1 228 ? 31.140 -10.784 -26.318 1.00 76.75 228 MET A O 1
ATOM 1741 N N . GLY A 1 229 ? 30.031 -9.203 -27.453 1.00 59.69 229 GLY A N 1
ATOM 1742 C CA . GLY A 1 229 ? 29.147 -8.810 -26.350 1.00 59.69 229 GLY A CA 1
ATOM 1743 C C . GLY A 1 229 ? 29.821 -7.978 -25.251 1.00 59.69 229 GLY A C 1
ATOM 1744 O O . GLY A 1 229 ? 29.214 -7.735 -24.211 1.00 59.69 229 GLY A O 1
ATOM 1745 N N . LEU A 1 230 ? 31.055 -7.525 -25.475 1.00 61.62 230 LEU A N 1
ATOM 1746 C CA . LEU A 1 230 ? 31.823 -6.661 -24.583 1.00 61.62 230 LEU A CA 1
ATOM 1747 C C . LEU A 1 230 ? 31.534 -5.197 -24.952 1.00 61.62 230 LEU A C 1
ATOM 1749 O O . LEU A 1 230 ? 32.278 -4.565 -25.699 1.00 61.62 230 LEU A O 1
ATOM 1753 N N . TYR A 1 231 ? 30.397 -4.681 -24.488 1.00 62.03 231 TYR A N 1
ATOM 1754 C CA . TYR A 1 231 ? 30.030 -3.273 -24.656 1.00 62.03 231 TYR A CA 1
ATOM 1755 C C . TYR A 1 231 ? 30.861 -2.416 -23.693 1.00 62.03 231 TYR A C 1
ATOM 1757 O O . TYR A 1 231 ? 30.844 -2.667 -22.490 1.00 62.03 231 TYR A O 1
ATOM 1765 N N . VAL A 1 232 ? 31.586 -1.422 -24.211 1.00 59.31 232 VAL A N 1
ATOM 1766 C CA . VAL A 1 232 ? 32.159 -0.348 -23.384 1.00 59.31 232 VAL A CA 1
ATOM 1767 C C . VAL A 1 232 ? 31.012 0.626 -23.107 1.00 59.31 232 VAL A C 1
ATOM 1769 O O . VAL A 1 232 ? 30.487 1.172 -24.079 1.00 59.31 232 VAL A O 1
ATOM 1772 N N . PRO A 1 233 ? 30.573 0.806 -21.848 1.00 57.97 233 PRO A N 1
ATOM 1773 C CA . PRO A 1 233 ? 29.524 1.769 -21.530 1.00 57.97 233 PRO A CA 1
ATOM 1774 C C . PRO A 1 233 ? 29.916 3.164 -22.022 1.00 57.97 233 PRO A C 1
ATOM 1776 O O . PRO A 1 233 ? 31.069 3.575 -21.880 1.00 57.97 233 PRO A O 1
ATOM 1779 N N . ASP A 1 234 ? 28.976 3.886 -22.631 1.00 65.81 234 ASP A N 1
ATOM 1780 C CA . ASP A 1 234 ? 29.212 5.274 -23.017 1.00 65.81 234 ASP A CA 1
ATOM 1781 C C . ASP A 1 234 ? 29.352 6.107 -21.732 1.00 65.81 234 ASP A C 1
ATOM 1783 O O . ASP A 1 234 ? 28.454 6.122 -20.889 1.00 65.81 234 ASP A O 1
ATOM 1787 N N . ALA A 1 235 ? 30.475 6.808 -21.562 1.00 63.38 235 ALA A N 1
ATOM 1788 C CA . ALA A 1 235 ? 30.717 7.659 -20.395 1.00 63.38 235 ALA A CA 1
ATOM 1789 C C . ALA A 1 235 ? 29.608 8.717 -20.204 1.00 63.38 235 ALA A C 1
ATOM 1791 O O . ALA A 1 235 ? 29.338 9.160 -19.085 1.00 63.38 235 ALA A O 1
ATOM 1792 N N . LEU A 1 236 ? 28.929 9.111 -21.289 1.00 63.66 236 LEU A N 1
ATOM 1793 C CA . LEU A 1 236 ? 27.760 9.982 -21.231 1.00 63.66 236 LEU A CA 1
ATOM 1794 C C . LEU A 1 236 ? 26.526 9.263 -20.654 1.00 63.66 236 LEU A C 1
ATOM 1796 O O . LEU A 1 236 ? 25.762 9.878 -19.907 1.00 63.66 236 LEU A O 1
ATOM 1800 N N . GLU A 1 237 ? 26.327 7.981 -20.974 1.00 68.25 237 GLU A N 1
ATOM 1801 C CA . GLU A 1 237 ? 25.255 7.150 -20.408 1.00 68.25 237 GLU A CA 1
ATOM 1802 C C . GLU A 1 237 ? 25.464 6.941 -18.902 1.00 68.25 237 GLU A C 1
ATOM 1804 O O . GLU A 1 237 ? 24.515 7.105 -18.131 1.00 68.25 237 GLU A O 1
ATOM 1809 N N . GLU A 1 238 ? 26.700 6.676 -18.471 1.00 71.12 238 GLU A N 1
ATOM 1810 C CA . GLU A 1 238 ? 27.053 6.545 -17.050 1.00 71.12 238 GLU A CA 1
ATOM 1811 C C . GLU A 1 238 ? 26.800 7.852 -16.285 1.00 71.12 238 GLU A C 1
ATOM 1813 O O . GLU A 1 238 ? 26.072 7.861 -15.289 1.00 71.12 238 GLU A O 1
ATOM 1818 N N . ALA A 1 239 ? 27.282 8.989 -16.801 1.00 75.75 239 ALA A N 1
ATOM 1819 C CA . ALA A 1 239 ? 27.048 10.295 -16.185 1.00 75.75 239 ALA A CA 1
ATOM 1820 C C . ALA A 1 239 ? 25.551 10.667 -16.134 1.00 75.75 239 ALA A C 1
ATOM 1822 O O . ALA A 1 239 ? 25.081 11.302 -15.183 1.00 75.75 239 ALA A O 1
ATOM 1823 N N . CYS A 1 240 ? 24.771 10.282 -17.148 1.00 76.31 240 CYS A N 1
ATOM 1824 C CA . CYS A 1 240 ? 23.318 10.447 -17.148 1.00 76.31 240 CYS A CA 1
ATOM 1825 C C . CYS A 1 240 ? 22.643 9.572 -16.083 1.00 76.31 240 CYS A C 1
ATOM 1827 O O . CYS A 1 240 ? 21.754 10.053 -15.374 1.00 76.31 240 CYS A O 1
ATOM 1829 N N . GLN A 1 241 ? 23.071 8.317 -15.934 1.00 80.31 241 GLN A N 1
ATOM 1830 C CA . GLN A 1 241 ? 22.555 7.403 -14.919 1.00 80.31 241 GLN A CA 1
ATOM 1831 C C . GLN A 1 241 ? 22.852 7.909 -13.501 1.00 80.31 241 GLN A C 1
ATOM 1833 O O . GLN A 1 241 ? 21.944 7.949 -12.671 1.00 80.31 241 GLN A O 1
ATOM 1838 N N . GLU A 1 242 ? 24.073 8.367 -13.231 1.00 83.88 242 GLU A N 1
ATOM 1839 C CA . GLU A 1 242 ? 24.450 8.946 -11.936 1.00 83.88 242 GLU A CA 1
ATOM 1840 C C . GLU A 1 242 ? 23.604 10.176 -11.586 1.00 83.88 242 GLU A C 1
ATOM 1842 O O . GLU A 1 242 ? 23.098 10.301 -10.468 1.00 83.88 242 GLU A O 1
ATOM 1847 N N . ARG A 1 243 ? 23.370 11.068 -12.558 1.00 85.69 243 ARG A N 1
ATOM 1848 C CA . ARG A 1 243 ? 22.494 12.236 -12.370 1.00 85.69 243 ARG A CA 1
ATOM 1849 C C . ARG A 1 243 ? 21.053 11.837 -12.063 1.00 85.69 243 ARG A C 1
ATOM 1851 O O . ARG A 1 243 ? 20.399 12.505 -11.259 1.00 85.69 243 ARG A O 1
ATOM 1858 N N . LEU A 1 244 ? 20.546 10.777 -12.695 1.00 86.44 244 LEU A N 1
ATOM 1859 C CA . LEU A 1 244 ? 19.207 10.253 -12.422 1.00 86.44 244 LEU A CA 1
ATOM 1860 C C . LEU A 1 244 ? 19.112 9.657 -11.019 1.00 86.44 244 LEU A C 1
ATOM 1862 O O . LEU A 1 244 ? 18.152 9.964 -10.314 1.00 86.44 244 LEU A O 1
ATOM 1866 N N . ILE A 1 245 ? 20.112 8.881 -10.594 1.00 88.94 245 ILE A N 1
ATOM 1867 C CA . ILE A 1 245 ? 20.199 8.336 -9.232 1.00 88.94 245 ILE A CA 1
ATOM 1868 C C . ILE A 1 245 ? 20.199 9.480 -8.214 1.00 88.94 245 ILE A C 1
ATOM 1870 O O . ILE A 1 245 ? 19.312 9.539 -7.368 1.00 88.94 245 ILE A O 1
ATOM 1874 N N . ALA A 1 246 ? 21.083 10.468 -8.378 1.00 90.25 246 ALA A N 1
ATOM 1875 C CA . ALA A 1 246 ? 21.160 11.619 -7.478 1.00 90.25 246 ALA A CA 1
ATOM 1876 C C . ALA A 1 246 ? 19.849 12.427 -7.418 1.00 90.25 246 ALA A C 1
ATOM 1878 O O . ALA A 1 246 ? 19.512 13.023 -6.392 1.00 90.25 246 ALA A O 1
ATOM 1879 N N . ARG A 1 247 ? 19.086 12.479 -8.518 1.00 90.19 247 ARG A N 1
ATOM 1880 C CA . ARG A 1 247 ? 17.770 13.130 -8.543 1.00 90.19 247 ARG A CA 1
ATOM 1881 C C . ARG A 1 247 ? 16.707 12.299 -7.828 1.00 90.19 247 ARG A C 1
ATOM 1883 O O . ARG A 1 247 ? 15.895 12.874 -7.107 1.00 90.19 247 ARG A O 1
ATOM 1890 N N . VAL A 1 248 ? 16.719 10.982 -8.008 1.00 92.56 248 VAL A N 1
ATOM 1891 C CA . VAL A 1 248 ? 15.836 10.058 -7.286 1.00 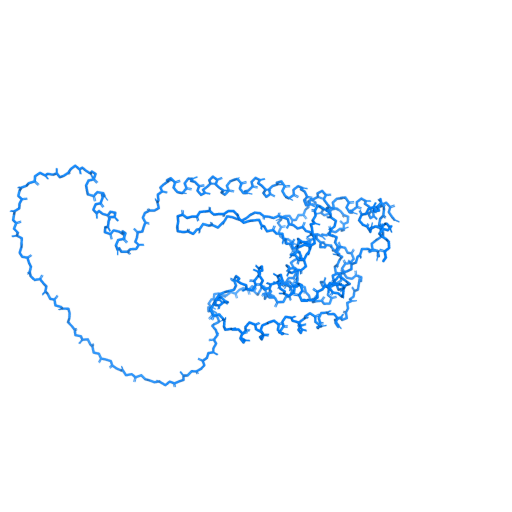92.56 248 VAL A CA 1
ATOM 1892 C C . VAL A 1 248 ? 16.119 10.080 -5.787 1.00 92.56 248 VAL A C 1
ATOM 1894 O O . VAL A 1 248 ? 15.172 10.112 -5.006 1.00 92.56 248 VAL A O 1
ATOM 1897 N N . ASP A 1 249 ? 17.379 10.184 -5.373 1.00 92.94 249 ASP A N 1
ATOM 1898 C CA . ASP A 1 249 ? 17.738 10.323 -3.959 1.00 92.94 249 ASP A CA 1
ATOM 1899 C C . ASP A 1 249 ? 17.142 11.593 -3.345 1.00 92.94 249 ASP A C 1
ATOM 1901 O O . ASP A 1 249 ? 16.560 11.543 -2.263 1.00 92.94 249 ASP A O 1
ATOM 1905 N N . LYS A 1 250 ? 17.194 12.724 -4.062 1.00 94.25 250 LYS A N 1
ATOM 1906 C CA . LYS A 1 250 ? 16.539 13.970 -3.629 1.00 94.25 250 LYS A CA 1
ATOM 1907 C C . LYS A 1 250 ? 15.020 13.825 -3.523 1.00 94.25 250 LYS A C 1
ATOM 1909 O O . LYS A 1 250 ? 14.438 14.325 -2.567 1.00 94.25 250 LYS A O 1
ATOM 1914 N N . LEU A 1 251 ? 14.374 13.144 -4.474 1.00 93.31 251 LEU A N 1
ATOM 1915 C CA . LEU A 1 251 ? 12.933 12.871 -4.398 1.00 93.31 251 LEU A CA 1
ATOM 1916 C C . LEU A 1 251 ? 12.600 12.009 -3.175 1.00 93.31 251 LEU A C 1
ATOM 1918 O O . LEU A 1 251 ? 11.695 12.340 -2.418 1.00 93.31 251 LEU A O 1
ATOM 1922 N N . ASN A 1 252 ? 13.379 10.955 -2.936 1.00 93.06 252 ASN A N 1
ATOM 1923 C CA . ASN A 1 252 ? 13.189 10.067 -1.793 1.00 93.06 252 ASN A CA 1
ATOM 1924 C C . ASN A 1 252 ? 13.415 10.778 -0.449 1.00 93.06 252 ASN A C 1
ATOM 1926 O O . ASN A 1 252 ? 12.726 10.461 0.515 1.00 93.06 252 ASN A O 1
ATOM 1930 N N . GLN A 1 253 ? 14.316 11.765 -0.375 1.00 93.38 253 GLN A N 1
ATOM 1931 C CA . GLN A 1 253 ? 14.473 12.611 0.817 1.00 93.38 253 GLN A CA 1
ATOM 1932 C C . GLN A 1 253 ? 13.212 13.434 1.115 1.00 93.38 253 GLN A C 1
ATOM 1934 O O . GLN A 1 253 ? 12.816 13.542 2.274 1.00 93.38 253 GLN A O 1
ATOM 1939 N N . VAL A 1 254 ? 12.559 13.984 0.083 1.00 94.12 254 VAL A N 1
ATOM 1940 C CA . VAL A 1 254 ? 11.279 14.696 0.243 1.00 94.12 254 VAL A CA 1
ATOM 1941 C C . VAL A 1 254 ? 10.190 13.730 0.714 1.00 94.12 254 VAL A C 1
ATOM 1943 O O . VAL A 1 254 ? 9.520 14.005 1.707 1.00 94.12 254 VAL A O 1
ATOM 1946 N N . CYS A 1 255 ? 10.073 12.561 0.077 1.00 92.25 255 CYS A N 1
ATOM 1947 C CA . CYS A 1 255 ? 9.091 11.548 0.465 1.00 92.25 255 CYS A CA 1
ATOM 1948 C C . CYS A 1 255 ? 9.287 11.031 1.898 1.00 92.25 255 CYS A C 1
ATOM 1950 O O . CYS A 1 255 ? 8.301 10.758 2.584 1.00 92.25 255 CYS A O 1
ATOM 1952 N N . GLU A 1 256 ? 10.534 10.914 2.364 1.00 92.00 256 GLU A N 1
ATOM 1953 C CA . GLU A 1 256 ? 10.841 10.556 3.753 1.00 92.00 256 GLU A CA 1
ATOM 1954 C C . GLU A 1 256 ? 10.337 11.634 4.722 1.00 92.00 256 GLU A C 1
ATOM 1956 O O . GLU A 1 256 ? 9.704 11.309 5.725 1.00 92.00 256 GLU A O 1
ATOM 1961 N N . GLY A 1 257 ? 10.548 12.915 4.400 1.00 90.94 257 GLY A N 1
ATOM 1962 C CA . GLY A 1 257 ? 9.996 14.030 5.172 1.00 90.94 257 GLY A CA 1
ATOM 1963 C C . GLY A 1 257 ? 8.468 13.979 5.247 1.00 90.94 257 GLY A C 1
ATOM 1964 O O . GLY A 1 257 ? 7.895 14.055 6.334 1.00 90.94 257 GLY A O 1
ATOM 1965 N N . ASP A 1 258 ? 7.801 13.755 4.114 1.00 91.50 258 ASP A N 1
ATOM 1966 C CA . ASP A 1 258 ? 6.341 13.629 4.058 1.00 91.50 258 ASP A CA 1
ATOM 1967 C C . ASP A 1 258 ? 5.824 12.418 4.847 1.00 91.50 258 ASP A C 1
ATOM 1969 O O . ASP A 1 258 ? 4.770 12.487 5.487 1.00 91.50 258 ASP A O 1
ATOM 1973 N N . PHE A 1 259 ? 6.552 11.300 4.816 1.00 91.94 259 PHE A N 1
ATOM 1974 C CA . PHE A 1 259 ? 6.250 10.117 5.618 1.00 91.94 259 PHE A CA 1
ATOM 1975 C C . PHE A 1 259 ? 6.334 10.422 7.116 1.00 91.94 259 PHE A C 1
ATOM 1977 O O . PHE A 1 259 ? 5.374 10.153 7.842 1.00 91.94 259 PHE A O 1
ATOM 1984 N N . LEU A 1 260 ? 7.433 11.029 7.574 1.00 91.62 260 LEU A N 1
ATOM 1985 C CA . LEU A 1 260 ? 7.620 11.390 8.980 1.00 91.62 260 LEU A CA 1
ATOM 1986 C C . LEU A 1 260 ? 6.546 12.374 9.454 1.00 91.62 260 LEU A C 1
ATOM 1988 O O . LEU A 1 260 ? 5.952 12.153 10.506 1.00 91.62 260 LEU A O 1
ATOM 1992 N N . ASN A 1 261 ? 6.203 13.375 8.638 1.00 91.56 261 ASN A N 1
ATOM 1993 C CA . ASN A 1 261 ? 5.126 14.321 8.939 1.00 91.56 261 ASN A CA 1
ATOM 1994 C C . ASN A 1 261 ? 3.776 13.615 9.166 1.00 91.56 261 ASN A C 1
ATOM 1996 O O . ASN A 1 261 ? 3.032 13.975 10.079 1.00 91.56 261 ASN A O 1
ATOM 2000 N N . ARG A 1 262 ? 3.445 12.584 8.372 1.00 91.12 262 ARG A N 1
ATOM 2001 C CA . ARG A 1 262 ? 2.215 11.790 8.572 1.00 91.12 262 ARG A CA 1
ATOM 2002 C C . ARG A 1 262 ? 2.249 10.982 9.868 1.00 91.12 262 ARG A C 1
ATOM 2004 O O . ARG A 1 262 ? 1.229 10.897 10.553 1.00 91.12 262 ARG A O 1
ATOM 2011 N N . VAL A 1 263 ? 3.400 10.399 10.205 1.00 91.19 263 VAL A N 1
ATOM 2012 C CA . VAL A 1 263 ? 3.586 9.658 11.462 1.00 91.19 263 VAL A CA 1
ATOM 2013 C C . VAL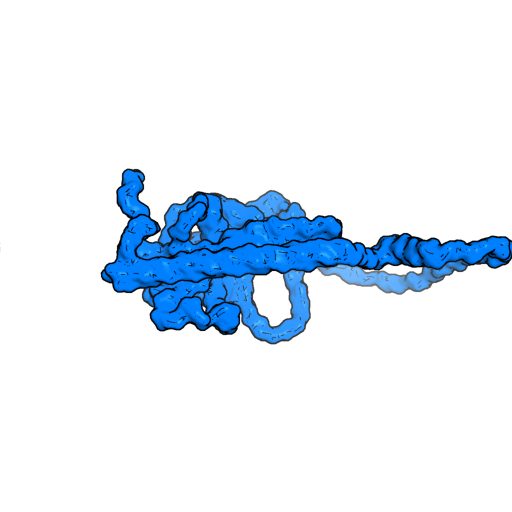 A 1 263 ? 3.423 10.596 12.661 1.00 91.19 263 VAL A C 1
ATOM 2015 O O . VAL A 1 263 ? 2.645 10.295 13.567 1.00 91.19 263 VAL A O 1
ATOM 2018 N N . GLU A 1 264 ? 4.093 11.750 12.643 1.00 90.75 264 GLU A N 1
ATOM 2019 C CA . GLU A 1 264 ? 4.019 12.763 13.702 1.00 90.75 264 GLU A CA 1
ATOM 2020 C C . GLU A 1 264 ? 2.597 13.317 13.867 1.00 90.75 264 GLU A C 1
ATOM 2022 O O . GLU A 1 264 ? 2.115 13.431 14.994 1.00 90.75 264 GLU A O 1
ATOM 2027 N N . ASN A 1 265 ? 1.887 13.580 12.765 1.00 90.62 265 ASN A N 1
ATOM 2028 C CA . ASN A 1 265 ? 0.497 14.041 12.799 1.00 90.62 265 ASN A CA 1
ATOM 2029 C C . ASN A 1 265 ? -0.418 13.019 13.494 1.00 90.62 265 ASN A C 1
ATOM 2031 O O . ASN A 1 265 ? -1.118 13.367 14.447 1.00 90.62 265 ASN A O 1
ATOM 2035 N N . LEU A 1 266 ? -0.353 11.736 13.106 1.00 90.62 266 LEU A N 1
ATOM 2036 C CA . LEU A 1 266 ? -1.127 10.699 13.793 1.00 90.62 266 LEU A CA 1
ATOM 2037 C C . LEU A 1 266 ? -0.745 10.611 15.276 1.00 90.62 266 LEU A C 1
ATOM 2039 O O . LEU A 1 266 ? -1.625 10.506 16.128 1.00 90.62 266 LEU A O 1
ATOM 2043 N N . MET A 1 267 ? 0.546 10.668 15.609 1.00 90.31 267 MET A N 1
ATOM 2044 C CA . MET A 1 267 ? 0.981 10.652 17.007 1.00 90.31 267 MET A CA 1
ATOM 2045 C C . MET A 1 267 ? 0.399 11.817 17.810 1.00 90.31 267 MET A C 1
ATOM 2047 O O . MET A 1 267 ? -0.076 11.585 18.921 1.00 90.31 267 MET A O 1
ATOM 2051 N N . GLY A 1 268 ? 0.367 13.026 17.244 1.00 89.06 268 GLY A N 1
ATOM 2052 C CA . GLY A 1 268 ? -0.274 14.188 17.860 1.00 89.06 268 GLY A CA 1
ATOM 2053 C C . GLY A 1 268 ? -1.771 13.968 18.101 1.00 89.06 268 GLY A C 1
ATOM 2054 O O . GLY A 1 268 ? -2.254 14.164 19.216 1.00 89.06 268 GLY A O 1
ATOM 2055 N N . ARG A 1 269 ? -2.500 13.451 17.102 1.00 89.75 269 ARG A N 1
ATOM 2056 C CA . ARG A 1 269 ? -3.940 13.139 17.226 1.00 89.75 269 ARG A CA 1
ATOM 2057 C C . ARG A 1 269 ? -4.235 12.054 18.261 1.00 89.75 269 ARG A C 1
ATOM 2059 O O . ARG A 1 269 ? -5.271 12.104 18.918 1.00 89.75 269 ARG A O 1
ATOM 2066 N N . LEU A 1 270 ? -3.331 11.083 18.415 1.00 88.75 270 LEU A N 1
ATOM 2067 C CA . LEU A 1 270 ? -3.428 10.023 19.424 1.00 88.75 270 LEU A CA 1
ATOM 2068 C C . LEU A 1 270 ? -3.106 10.513 20.844 1.00 88.75 270 LEU A C 1
ATOM 2070 O O . LEU A 1 270 ? -3.532 9.870 21.798 1.00 88.75 270 LEU A O 1
ATOM 2074 N N . GLN A 1 271 ? -2.309 11.576 20.993 1.00 86.38 271 GLN A N 1
ATOM 2075 C CA . GLN A 1 271 ? -2.002 12.200 22.287 1.00 86.38 271 GLN A CA 1
ATOM 2076 C C . GLN A 1 271 ? -3.109 13.155 22.747 1.00 86.38 271 GLN A C 1
ATOM 2078 O O . GLN A 1 271 ? -3.280 13.353 23.946 1.00 86.38 271 GLN A O 1
ATOM 2083 N N . ALA A 1 272 ? -3.857 13.728 21.802 1.00 79.31 272 ALA A N 1
ATOM 2084 C CA . ALA A 1 272 ? -4.993 14.607 22.066 1.00 79.31 272 ALA A CA 1
ATOM 2085 C C . ALA A 1 272 ? -6.300 13.863 22.428 1.00 79.31 272 ALA A C 1
ATOM 2087 O O . ALA A 1 272 ? -7.303 14.519 22.709 1.00 79.31 272 ALA A O 1
ATOM 2088 N N . ALA A 1 273 ? -6.310 12.525 22.378 1.00 74.44 273 ALA A N 1
ATOM 2089 C CA . ALA A 1 273 ? -7.473 11.656 22.599 1.00 74.44 273 ALA A CA 1
ATOM 2090 C C . ALA A 1 273 ? -7.387 10.886 23.924 1.00 74.44 273 ALA A C 1
ATOM 2092 O O . ALA A 1 273 ? -8.450 10.710 24.560 1.00 74.44 273 ALA A O 1
#

Foldseek 3Di:
DPPDDDVQVDLADALVRQDFLLRVLVPDDLVLLLVLLCVVPVVPDPCSVVDDPVRVVVVSVVLVVVSVVLNVAQAPLVLQSFKEKEWFWAWDWDDDDLDIDIDIAIEIAIDGLPPPPLPPPPDDDGPFLQADASSRRRSHGYDYDDPDDPSSVSSHSSRSSCRNPPDDPPDDDDDDDDDDDDDDDDDDDDDDDDDDDDDDDDDDDDDPDDDDPPVVVVVVVQVVCVVVVNHDDDPVSVVVSVVVVVVSVVVSVVSSVVVSVSSVSNSSSNVVD

Radius of gyration: 27.66 Å; chains: 1; bounding box: 76×58×71 Å

Secondary structure (DSSP, 8-state):
------GGG-SS--TTTSPBHHHHHHHS-HHHHHHHHHHHTGGGSTTGGG--HHHHHHHHHHHHHHHHHHHTS---TTTTTTEEEEEEEEEEEEEETTEEEEEEEEEEEEEE-STT-TTS-SSS----TTTS-HHHHTTSEE---SS--HHHHHHHHHHHHHHHHH------------------------------PPP--------------THHHHHHHHHHHHHTT-----HHHHHHHHHHHHHHHHHHHHHHHHHHHHHHHHHHHHH--